Protein AF-A0A9D8WRU9-F1 (afdb_monomer)

Foldseek 3Di:
DDDDPLQLVVQVCVCVDPPNQFDHKDFLADDPNWTWIFTHHPDDPDDHDAGDQGFWTRPDPPDIGGDDQVVSVSCCVPSVRFAQWQKKKWKQFQDDWTKMWTAGQQQWIKIFIFDHDPDDPDPTDRPDRIHGQIGDNVLSVQLLVLLVVLVVVQVPQDQEAEDPVDPRQIWMWIDRRPRIHTYYCLQVDDDDLVVLVPDPDDPVVSSRVVNSVSVNVSVVSSVVSVCVVPPPSD

Solvent-accessible surface area (backbone atoms only — not comparable to full-atom values): 13268 Å² total; per-residue (Å²): 135,84,80,55,69,69,56,56,51,52,56,41,48,67,43,42,40,93,87,62,59,34,75,48,71,44,79,51,39,48,42,98,88,18,45,29,26,30,63,41,57,92,65,91,71,98,70,79,78,64,58,76,54,51,35,37,39,33,75,50,102,85,44,73,43,75,53,52,78,72,50,20,54,57,40,40,70,60,27,75,59,64,59,57,60,39,37,34,41,36,39,46,17,63,72,62,80,10,38,35,36,40,33,21,53,73,11,44,28,36,39,32,44,29,60,44,70,69,59,104,80,55,80,86,59,68,71,43,78,54,39,46,78,43,79,35,51,65,58,28,50,53,46,49,47,56,45,59,79,45,3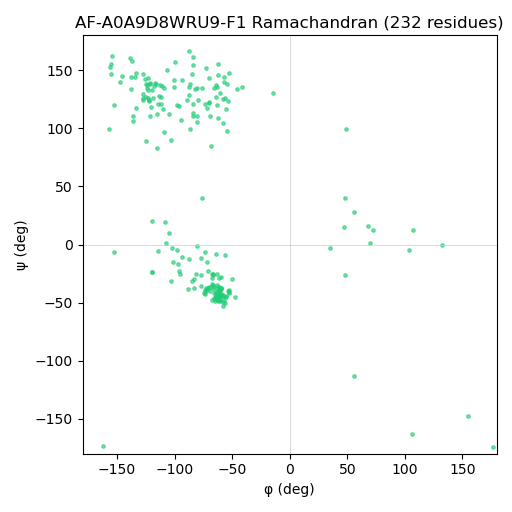6,85,76,55,69,82,52,67,47,69,48,58,39,90,90,59,86,71,64,26,38,33,37,43,29,56,50,90,49,57,36,39,35,32,37,56,80,72,65,88,78,51,73,69,55,58,71,72,43,91,61,55,69,74,53,43,54,49,51,54,47,40,46,54,53,42,53,54,48,49,56,46,50,50,56,52,40,74,78,38,88,79,78,123

Radius of gyration: 20.49 Å; Cα contacts (8 Å, |Δi|>4): 411; chains: 1; bounding box: 48×40×64 Å

Nearest PDB structures (foldseek):
  6e2q-assembly4_D  TM=2.269E-01  e=1.342E+00  Homo sapiens
  4agt-assembly1_B  TM=1.738E-01  e=7.408E+00  Aspergillus fumigatus

Secondary structure (DSSP, 8-state):
----HHHHHHHHHHHTSTTT---EEEEEEEETTEEEEEEE-SS--S-----SS--EEE-SSS-EEEPPHHHHHHHHHHTS-PPPEEEEEEEE-SSS-EEEEEEETTSEEEEEEE----TTTS---BSSPPEEEEE-HHHHHHHHHHHHHHHHHHSSS-SB---TT--S--EEEEEETTEEEEEESTTT----HHHHHHS---HHHHHHHHHHHHHHHHHHHHHHHHHHHSTT--

Sequence (234 aa):
MRIRYEFKKKVFAFANEEENGYDSIKCLGLYNKYEVYMPYCKWWKKNPPVIGLPQLILINEKETRWTNGTECFKVMDECKKIPTRIFEYRCAAFFGISFDVILFADGTLIKYDYGSAETRYVEKYVIEPAEILLCNKELSKKVNQIIKDNYSKIKDIPKSIYDPFILDGAEEKICFGKKTFLGWNILLGKYTKKQIENDEYCEAWRDLLNNLIVVQDVFKKVRQIINSYWKGCI

pLDDT: mean 72.17, std 16.86, range [33.69, 97.19]

Structure (mmCIF, N/CA/C/O backbone):
data_AF-A0A9D8WRU9-F1
#
_entry.id   AF-A0A9D8WRU9-F1
#
loop_
_atom_site.group_PDB
_atom_site.id
_atom_site.type_symbol
_atom_site.label_atom_id
_atom_site.label_alt_id
_atom_site.label_comp_id
_atom_site.label_asym_id
_atom_site.label_entity_id
_atom_site.label_seq_id
_atom_site.pdbx_PDB_ins_code
_atom_site.Cartn_x
_atom_site.Cartn_y
_atom_site.Cartn_z
_atom_site.occupancy
_atom_site.B_iso_or_equiv
_atom_site.auth_seq_id
_atom_site.auth_comp_id
_atom_site.auth_asym_id
_atom_site.auth_atom_id
_atom_site.pdbx_PDB_model_num
ATOM 1 N N . MET A 1 1 ? -0.138 -19.040 -27.019 1.00 39.88 1 MET A N 1
ATOM 2 C CA . MET A 1 1 ? 0.809 -18.200 -27.782 1.00 39.88 1 MET A CA 1
ATOM 3 C C . MET A 1 1 ? 2.220 -18.512 -27.292 1.00 39.88 1 MET A C 1
ATOM 5 O O . MET A 1 1 ? 2.465 -18.368 -26.100 1.00 39.88 1 MET A O 1
ATOM 9 N N . ARG A 1 2 ? 3.098 -19.066 -28.139 1.00 39.09 2 ARG A N 1
ATOM 10 C CA . ARG A 1 2 ? 4.482 -19.399 -27.753 1.00 39.09 2 ARG A CA 1
ATOM 11 C C . ARG A 1 2 ? 5.315 -18.117 -27.808 1.00 39.09 2 ARG A C 1
ATOM 13 O O . ARG A 1 2 ? 5.551 -17.617 -28.901 1.00 39.09 2 ARG A O 1
ATOM 20 N N . ILE A 1 3 ? 5.732 -17.608 -26.648 1.00 49.16 3 ILE A N 1
ATOM 21 C CA . ILE A 1 3 ? 6.732 -16.534 -26.549 1.00 49.16 3 ILE A CA 1
ATOM 22 C C . ILE A 1 3 ? 7.974 -17.024 -27.300 1.00 49.16 3 ILE A C 1
ATOM 24 O O . ILE A 1 3 ? 8.545 -18.056 -26.929 1.00 49.16 3 ILE A O 1
ATOM 28 N N . ARG A 1 4 ? 8.363 -16.347 -28.384 1.00 56.59 4 ARG A N 1
ATOM 29 C CA . ARG A 1 4 ? 9.553 -16.742 -29.146 1.00 56.59 4 ARG A CA 1
ATOM 30 C C . ARG A 1 4 ? 10.780 -16.389 -28.305 1.00 56.59 4 ARG A C 1
ATOM 32 O O . ARG A 1 4 ? 11.007 -15.228 -27.981 1.00 56.59 4 ARG A O 1
ATOM 39 N N . TYR A 1 5 ? 11.560 -17.400 -27.928 1.00 53.25 5 TYR A N 1
ATOM 40 C CA . TYR A 1 5 ? 12.756 -17.281 -27.080 1.00 53.25 5 TYR A CA 1
ATOM 41 C C . TYR A 1 5 ? 13.741 -16.192 -27.559 1.00 53.25 5 TYR A C 1
ATOM 43 O O . TYR A 1 5 ? 14.404 -15.542 -26.753 1.00 53.25 5 TYR A O 1
ATOM 51 N N . GLU A 1 6 ? 13.775 -15.943 -28.866 1.00 57.44 6 GLU A N 1
ATOM 52 C CA . GLU A 1 6 ? 14.593 -14.918 -29.519 1.00 57.44 6 GLU A CA 1
ATOM 53 C C . GLU A 1 6 ? 14.182 -13.479 -29.165 1.00 57.44 6 GLU A C 1
ATOM 55 O O . GLU A 1 6 ? 15.046 -12.621 -28.998 1.00 57.44 6 GLU A O 1
ATOM 60 N N . PHE A 1 7 ? 12.890 -13.206 -28.961 1.00 67.12 7 PHE A N 1
ATOM 61 C CA . PHE A 1 7 ? 12.410 -11.878 -28.556 1.00 67.12 7 PHE A CA 1
ATOM 62 C C . PHE A 1 7 ? 12.779 -11.561 -27.112 1.00 67.12 7 PHE A C 1
ATOM 64 O O . PHE A 1 7 ? 13.226 -10.458 -26.808 1.00 67.12 7 PHE A O 1
ATOM 71 N N . LYS A 1 8 ? 12.716 -12.569 -26.236 1.00 65.56 8 LYS A N 1
ATOM 72 C CA . LYS A 1 8 ? 13.164 -12.437 -24.848 1.00 65.56 8 LYS A CA 1
ATOM 73 C C . LYS A 1 8 ? 14.649 -12.059 -24.766 1.00 65.56 8 LYS A C 1
ATOM 75 O O . LYS A 1 8 ? 15.017 -11.258 -23.918 1.00 65.56 8 LYS A O 1
ATOM 80 N N . LYS A 1 9 ? 15.503 -12.588 -25.652 1.00 71.75 9 LYS A N 1
ATOM 81 C CA . LYS A 1 9 ? 16.924 -12.200 -25.708 1.00 71.75 9 LYS A CA 1
ATOM 82 C C . LYS A 1 9 ? 17.122 -10.741 -26.119 1.00 71.75 9 LYS A C 1
ATOM 84 O O . LYS A 1 9 ? 17.944 -10.073 -25.510 1.00 71.75 9 LYS A O 1
ATOM 89 N N . LYS A 1 10 ? 16.363 -10.243 -27.101 1.00 73.88 10 LYS A N 1
ATOM 90 C CA . LYS A 1 10 ? 16.439 -8.841 -27.552 1.00 73.88 10 LYS A CA 1
ATOM 91 C C . LYS A 1 10 ? 15.992 -7.861 -26.473 1.00 73.88 10 LYS A C 1
ATOM 93 O O . LYS A 1 10 ? 16.715 -6.925 -26.165 1.00 73.88 10 LYS A O 1
ATOM 98 N N . VAL A 1 11 ? 14.842 -8.125 -25.854 1.00 71.81 11 VAL A N 1
ATOM 99 C CA . VAL A 1 11 ? 14.330 -7.292 -24.756 1.00 71.81 11 VAL A CA 1
ATOM 100 C C . VAL A 1 11 ? 15.284 -7.323 -23.563 1.00 71.81 11 VAL A C 1
ATOM 102 O O . VAL A 1 11 ? 15.483 -6.308 -22.906 1.00 71.81 11 VAL A O 1
ATOM 105 N N . PHE A 1 12 ? 15.910 -8.474 -23.296 1.00 73.12 12 PHE A N 1
ATOM 106 C CA . PHE A 1 12 ? 16.911 -8.587 -22.241 1.00 73.12 12 PHE A CA 1
ATOM 107 C C . PHE A 1 12 ? 18.198 -7.831 -22.580 1.00 73.12 12 PHE A C 1
ATOM 109 O O . PHE A 1 12 ? 18.744 -7.185 -21.700 1.00 73.12 12 PHE A O 1
ATOM 116 N N . ALA A 1 13 ? 18.658 -7.876 -23.832 1.00 76.56 13 ALA A N 1
ATOM 117 C CA . ALA A 1 13 ? 19.817 -7.109 -24.279 1.00 76.56 13 ALA A CA 1
ATOM 118 C C . ALA A 1 13 ? 19.577 -5.603 -24.118 1.00 76.56 13 ALA A C 1
ATOM 120 O O . ALA A 1 13 ? 20.389 -4.955 -23.480 1.00 76.56 13 ALA A O 1
ATOM 121 N N . PHE A 1 14 ? 18.425 -5.094 -24.569 1.00 74.81 14 PHE A N 1
ATOM 122 C CA . PHE A 1 14 ? 18.016 -3.697 -24.379 1.00 74.81 14 PHE A CA 1
ATOM 123 C C . PHE A 1 14 ? 17.954 -3.303 -22.891 1.00 74.81 14 PHE A C 1
ATOM 125 O O . PHE A 1 14 ? 18.464 -2.264 -22.481 1.00 74.81 14 PHE A O 1
ATOM 132 N N . ALA A 1 15 ? 17.381 -4.169 -22.046 1.00 69.38 15 ALA A N 1
ATOM 133 C CA . ALA A 1 15 ? 17.352 -3.955 -20.598 1.00 69.38 15 ALA A CA 1
ATOM 134 C C . ALA A 1 15 ? 18.749 -4.018 -19.951 1.00 69.38 15 ALA A C 1
ATOM 136 O O . ALA A 1 15 ? 18.953 -3.439 -18.897 1.00 69.38 15 ALA A O 1
ATOM 137 N N . ASN A 1 16 ? 19.706 -4.726 -20.543 1.00 69.25 16 ASN A N 1
ATOM 138 C CA . ASN A 1 16 ? 21.040 -4.942 -19.980 1.00 69.25 16 ASN A CA 1
ATOM 139 C C . ASN A 1 16 ? 22.130 -4.098 -20.670 1.00 69.25 16 ASN A C 1
ATOM 141 O O . ASN A 1 16 ? 23.314 -4.331 -20.439 1.00 69.25 16 ASN A O 1
ATOM 145 N N . GLU A 1 17 ? 21.764 -3.137 -21.526 1.00 66.25 17 GLU A N 1
ATOM 146 C CA . GLU A 1 17 ? 22.711 -2.124 -22.008 1.00 66.25 17 GLU A CA 1
ATOM 147 C C . GLU A 1 17 ? 23.356 -1.434 -20.791 1.00 66.25 17 GLU A C 1
ATOM 149 O O . GLU A 1 17 ? 22.674 -1.207 -19.789 1.00 66.25 17 GLU A O 1
ATOM 154 N N . GLU A 1 18 ? 24.676 -1.189 -20.846 1.00 50.72 18 GLU A N 1
ATOM 155 C CA . GLU A 1 18 ? 25.589 -1.029 -19.688 1.00 50.72 18 GLU A CA 1
ATOM 156 C C . GLU A 1 18 ? 25.206 0.063 -18.660 1.00 50.72 18 GLU A C 1
ATOM 158 O O . GLU A 1 18 ? 25.765 0.106 -17.564 1.00 50.72 18 GLU A O 1
ATOM 163 N N . GLU A 1 19 ? 24.209 0.895 -18.958 1.00 52.00 19 GLU A N 1
ATOM 164 C CA . GLU A 1 19 ? 23.683 1.958 -18.094 1.00 52.00 19 GLU A CA 1
ATOM 165 C C . GLU A 1 19 ? 22.419 1.562 -17.299 1.00 52.00 19 GLU A C 1
ATOM 167 O O . GLU A 1 19 ? 22.093 2.205 -16.302 1.00 52.00 19 GLU A O 1
ATOM 172 N N . ASN A 1 20 ? 21.721 0.487 -17.685 1.00 54.41 20 ASN A N 1
ATOM 173 C CA . ASN A 1 20 ? 20.390 0.146 -17.161 1.00 54.41 20 ASN A CA 1
ATOM 174 C C . ASN A 1 20 ? 20.419 -0.860 -15.989 1.00 54.41 20 ASN A C 1
ATOM 176 O O . ASN A 1 20 ? 19.519 -0.877 -15.151 1.00 54.41 20 ASN A O 1
ATOM 180 N N . GLY A 1 21 ? 21.459 -1.699 -15.890 1.00 55.34 21 GLY A N 1
ATOM 181 C CA . GLY A 1 21 ? 21.745 -2.519 -14.702 1.00 55.34 21 GLY A CA 1
ATOM 182 C C . GLY A 1 21 ? 20.816 -3.714 -14.418 1.00 55.34 21 GLY A C 1
ATOM 183 O O . GLY A 1 21 ? 20.893 -4.270 -13.318 1.00 55.34 21 GLY A O 1
ATOM 184 N N . TYR A 1 22 ? 19.950 -4.123 -15.355 1.00 65.25 22 TYR A N 1
ATOM 185 C CA . TYR A 1 22 ? 19.001 -5.235 -15.176 1.00 65.25 22 TYR A CA 1
ATOM 186 C C . TYR A 1 22 ? 19.599 -6.601 -15.533 1.00 65.25 22 TYR A C 1
ATOM 188 O O . TYR A 1 22 ? 20.217 -6.783 -16.574 1.00 65.25 22 TYR A O 1
ATOM 196 N N . ASP A 1 23 ? 19.355 -7.609 -14.694 1.00 65.25 23 ASP A N 1
ATOM 197 C CA . ASP A 1 23 ? 19.953 -8.942 -14.813 1.00 65.25 23 ASP A CA 1
ATOM 198 C C . ASP A 1 23 ? 18.938 -10.056 -15.121 1.00 65.25 23 ASP A C 1
ATOM 200 O O . ASP A 1 23 ? 19.316 -11.201 -15.386 1.00 65.25 23 ASP A O 1
ATOM 204 N N . SER A 1 24 ? 17.640 -9.740 -15.131 1.00 67.81 24 SER A N 1
ATOM 205 C CA . SER A 1 24 ? 16.611 -10.630 -15.675 1.00 67.81 24 SER A CA 1
ATOM 206 C C . SER A 1 24 ? 15.356 -9.886 -16.145 1.00 67.81 24 SER A C 1
ATOM 208 O O . SER A 1 24 ? 15.112 -8.746 -15.772 1.00 67.81 24 SER A O 1
ATOM 210 N N . ILE A 1 25 ? 14.533 -10.542 -16.975 1.00 68.94 25 ILE A N 1
ATOM 211 C CA . ILE A 1 25 ? 13.225 -10.029 -17.424 1.00 68.94 25 ILE A CA 1
ATOM 212 C C . ILE A 1 25 ? 12.126 -11.101 -17.325 1.00 68.94 25 ILE A C 1
ATOM 214 O O . ILE A 1 25 ? 12.363 -12.297 -17.557 1.00 68.94 25 ILE A O 1
ATOM 218 N N . LYS A 1 26 ? 10.889 -10.675 -17.053 1.00 67.88 26 LYS A N 1
ATOM 219 C CA . LYS A 1 26 ? 9.679 -11.514 -17.020 1.00 67.88 26 LYS A CA 1
ATOM 220 C C . LYS A 1 26 ? 8.627 -10.978 -17.983 1.00 67.88 26 LYS A C 1
ATOM 222 O O . LYS A 1 26 ? 8.227 -9.827 -17.883 1.00 67.88 26 LYS A O 1
ATOM 227 N N . CYS A 1 27 ? 8.133 -11.833 -18.876 1.00 70.00 27 CYS A N 1
ATOM 228 C CA . CYS A 1 27 ? 6.997 -11.497 -19.733 1.00 70.00 27 CYS A CA 1
ATOM 229 C C . CYS A 1 27 ? 5.710 -11.429 -18.897 1.00 70.00 27 CYS A C 1
ATOM 231 O O . CYS A 1 27 ? 5.323 -12.408 -18.244 1.00 70.00 27 CYS A O 1
ATOM 233 N N . LEU A 1 28 ? 5.043 -10.280 -18.931 1.00 64.44 28 LEU A N 1
ATOM 234 C CA . LEU A 1 28 ? 3.788 -10.036 -18.231 1.00 64.44 28 LEU A CA 1
ATOM 235 C C . LEU A 1 28 ? 2.589 -10.435 -19.087 1.00 64.44 28 LEU A C 1
ATOM 237 O O . LEU A 1 28 ? 1.683 -11.096 -18.587 1.00 64.44 28 LEU A O 1
ATOM 241 N N . GLY A 1 29 ? 2.614 -10.192 -20.391 1.00 64.25 29 GLY A N 1
ATOM 242 C CA . GLY A 1 29 ? 1.499 -10.540 -21.263 1.00 64.25 29 GLY A CA 1
ATOM 243 C C . GLY A 1 29 ? 1.471 -9.675 -22.507 1.00 64.25 29 GLY A C 1
ATOM 244 O O . GLY A 1 29 ? 2.526 -9.289 -23.007 1.00 64.25 29 GLY A O 1
ATOM 245 N N . LEU A 1 30 ? 0.258 -9.408 -22.988 1.00 64.81 30 LEU A N 1
ATOM 246 C CA . LEU A 1 30 ? 0.016 -8.526 -24.118 1.00 64.81 30 LEU A CA 1
ATOM 247 C C . LEU A 1 30 ? -0.714 -7.260 -23.668 1.00 64.81 30 LEU A C 1
ATOM 249 O O . LEU A 1 30 ? -1.689 -7.360 -22.927 1.00 64.81 30 LEU A O 1
ATOM 253 N N . TYR A 1 31 ? -0.282 -6.115 -24.189 1.00 63.38 31 TYR A N 1
ATOM 254 C CA . TYR A 1 31 ? -0.977 -4.826 -24.135 1.00 63.38 31 TYR A CA 1
ATOM 255 C C . TYR A 1 31 ? -1.082 -4.293 -25.557 1.00 63.38 31 TYR A C 1
ATOM 257 O O . TYR A 1 31 ? -0.065 -4.205 -26.243 1.00 63.38 31 TYR A O 1
ATOM 265 N N . ASN A 1 32 ? -2.287 -3.989 -26.043 1.00 68.19 32 ASN A N 1
ATOM 266 C CA . ASN A 1 32 ? -2.491 -3.563 -27.438 1.00 68.19 32 ASN A CA 1
ATOM 267 C C . ASN A 1 32 ? -1.796 -4.456 -28.493 1.00 68.19 32 ASN A C 1
ATOM 269 O O . ASN A 1 32 ? -1.265 -3.963 -29.483 1.00 68.19 32 ASN A O 1
ATOM 273 N N . LYS A 1 33 ? -1.819 -5.785 -28.297 1.00 68.38 33 LYS A N 1
ATOM 274 C CA . LYS A 1 33 ? -1.135 -6.805 -29.133 1.00 68.38 33 LYS A CA 1
ATOM 275 C C . LYS A 1 33 ? 0.402 -6.810 -29.044 1.00 68.38 33 LYS A C 1
ATOM 277 O O . LYS A 1 33 ? 1.024 -7.657 -29.680 1.00 68.38 33 LYS A O 1
ATOM 282 N N . TYR A 1 34 ? 0.997 -5.948 -28.225 1.00 74.06 34 TYR A N 1
ATOM 283 C CA . TYR A 1 34 ? 2.436 -5.883 -27.980 1.00 74.06 34 TYR A CA 1
ATOM 284 C C . TYR A 1 34 ? 2.835 -6.710 -26.767 1.00 74.06 34 TYR A C 1
ATOM 286 O O . TYR A 1 34 ? 2.116 -6.730 -25.768 1.00 74.06 34 TYR A O 1
ATOM 294 N N . GLU A 1 35 ? 3.980 -7.388 -26.838 1.00 71.31 35 GLU A N 1
ATOM 295 C CA . GLU A 1 35 ? 4.501 -8.134 -25.695 1.00 71.31 35 GLU A CA 1
ATOM 296 C C . GLU A 1 35 ? 5.121 -7.187 -24.678 1.00 71.31 35 GLU A C 1
ATOM 298 O O . GLU A 1 35 ? 5.897 -6.292 -25.010 1.00 71.31 35 GLU A O 1
ATOM 303 N N . VAL A 1 36 ? 4.795 -7.426 -23.416 1.00 70.62 36 VAL A N 1
ATOM 304 C CA . VAL A 1 36 ? 5.206 -6.567 -22.316 1.00 70.62 36 VAL A CA 1
ATOM 305 C C . VAL A 1 36 ? 6.076 -7.335 -21.341 1.00 70.62 36 VAL A C 1
ATOM 307 O O . VAL A 1 36 ? 5.748 -8.457 -20.937 1.00 70.62 36 VAL A O 1
ATOM 310 N N . TYR A 1 37 ? 7.158 -6.698 -20.911 1.00 70.75 37 TYR A N 1
ATOM 311 C CA . TYR A 1 37 ? 8.151 -7.272 -20.023 1.00 70.75 37 TYR A CA 1
ATOM 312 C C . TYR A 1 37 ? 8.408 -6.383 -18.799 1.00 70.75 37 TYR A C 1
ATOM 314 O O . TYR A 1 37 ? 8.349 -5.154 -18.854 1.00 70.75 37 TYR A O 1
ATOM 322 N N . MET A 1 38 ? 8.696 -7.044 -17.681 1.00 69.19 38 MET A N 1
ATOM 323 C CA . MET A 1 38 ? 9.142 -6.449 -16.425 1.00 69.19 38 MET A CA 1
ATOM 324 C C . MET A 1 38 ? 10.610 -6.825 -16.209 1.00 69.19 38 MET A C 1
ATOM 326 O O . MET A 1 38 ? 10.898 -8.025 -16.098 1.00 69.19 38 MET A O 1
ATOM 330 N N . PRO A 1 39 ? 11.530 -5.854 -16.187 1.00 66.44 39 PRO A N 1
ATOM 331 C CA . PRO A 1 39 ? 12.929 -6.109 -15.886 1.00 66.44 39 PRO A CA 1
ATOM 332 C C . PRO A 1 39 ? 13.184 -6.146 -14.366 1.00 66.44 39 PRO A C 1
ATOM 334 O O . PRO A 1 39 ? 12.426 -5.583 -13.579 1.00 66.44 39 PRO A O 1
ATOM 337 N N . TYR A 1 40 ? 14.228 -6.860 -13.948 1.00 60.47 40 TYR A N 1
ATOM 338 C CA . TYR A 1 40 ? 14.672 -7.032 -12.559 1.00 60.47 40 TYR A CA 1
ATOM 339 C C . TYR A 1 40 ? 16.197 -6.849 -12.486 1.00 60.47 40 TYR A C 1
ATOM 341 O O . TYR A 1 40 ? 16.889 -7.291 -13.401 1.00 60.47 40 TYR A O 1
ATOM 349 N N . CYS A 1 41 ? 16.716 -6.260 -11.399 1.00 58.09 41 CYS A N 1
ATOM 350 C CA . CYS A 1 41 ? 18.158 -6.169 -11.108 1.00 58.09 41 CYS A CA 1
ATOM 351 C C . CYS A 1 41 ? 18.525 -6.913 -9.812 1.00 58.09 41 CYS A C 1
ATOM 353 O O . CYS A 1 41 ? 17.856 -6.735 -8.789 1.00 58.09 41 CYS A O 1
ATOM 355 N N . LYS A 1 42 ? 19.654 -7.637 -9.804 1.00 49.56 42 LYS A N 1
ATOM 356 C CA . LYS A 1 42 ? 20.277 -8.204 -8.586 1.00 49.56 42 LYS A CA 1
ATOM 357 C C . LYS A 1 42 ? 21.039 -7.190 -7.721 1.00 49.56 42 LYS A C 1
ATOM 359 O O . LYS A 1 42 ? 21.173 -7.439 -6.527 1.00 49.56 42 LYS A O 1
ATOM 364 N N . TRP A 1 43 ? 21.548 -6.087 -8.284 1.00 47.03 43 TRP A N 1
ATOM 365 C CA . TRP A 1 43 ? 22.446 -5.148 -7.585 1.00 47.03 43 TRP A CA 1
ATOM 366 C C . TRP A 1 43 ? 22.010 -3.700 -7.803 1.00 47.03 43 TRP A C 1
ATOM 368 O O . TRP A 1 43 ? 21.972 -3.222 -8.931 1.00 47.03 43 TRP A O 1
ATOM 378 N N . TRP A 1 44 ? 21.650 -3.001 -6.728 1.00 46.34 44 TRP A N 1
ATOM 379 C CA . TRP A 1 44 ? 21.056 -1.666 -6.809 1.00 46.34 44 TRP A CA 1
ATOM 380 C C . TRP A 1 44 ? 22.154 -0.614 -6.659 1.00 46.34 44 TRP A C 1
ATOM 382 O O . TRP A 1 44 ? 22.679 -0.419 -5.562 1.00 46.34 44 TRP A O 1
ATOM 392 N N . LYS A 1 45 ? 22.528 0.066 -7.747 1.00 36.44 45 LYS A N 1
ATOM 393 C CA . LYS A 1 45 ? 23.408 1.241 -7.683 1.00 36.44 45 LYS A CA 1
ATOM 394 C C . LYS A 1 45 ? 22.603 2.523 -7.883 1.00 36.44 45 LYS A C 1
ATOM 396 O O . LYS A 1 45 ? 22.122 2.800 -8.968 1.00 36.44 45 LYS A O 1
ATOM 401 N N . LYS A 1 46 ? 22.533 3.287 -6.791 1.00 33.69 46 LYS A N 1
ATOM 402 C CA . LYS A 1 46 ? 22.329 4.737 -6.610 1.00 33.69 46 LYS A CA 1
ATOM 403 C C . LYS A 1 46 ? 21.219 5.513 -7.335 1.00 33.69 46 LYS A C 1
ATOM 405 O O . LYS A 1 46 ? 20.834 6.503 -6.739 1.00 33.69 46 LYS A O 1
ATOM 410 N N . ASN A 1 47 ? 20.697 5.130 -8.497 1.00 39.56 47 ASN A N 1
ATOM 411 C CA . ASN A 1 47 ? 19.595 5.836 -9.172 1.00 39.56 47 ASN A CA 1
ATOM 412 C C . ASN A 1 47 ? 18.861 4.877 -10.127 1.00 39.56 47 ASN A C 1
ATOM 414 O O . ASN A 1 47 ? 19.368 4.626 -11.219 1.00 39.56 47 ASN A O 1
ATOM 418 N N . PRO A 1 48 ? 17.707 4.303 -9.749 1.00 40.88 48 PRO A N 1
ATOM 419 C CA . PRO A 1 48 ? 16.944 3.453 -10.654 1.00 40.88 48 PRO A CA 1
ATOM 420 C C . PRO A 1 48 ? 16.069 4.298 -11.603 1.00 40.88 48 PRO A C 1
ATOM 422 O O . PRO A 1 48 ? 15.335 5.163 -11.122 1.00 40.88 48 PRO A O 1
ATOM 425 N N . PRO A 1 49 ? 16.025 4.024 -12.923 1.00 36.16 49 PRO A N 1
ATOM 426 C CA . PRO A 1 49 ? 14.772 4.208 -13.645 1.00 36.16 49 PRO A CA 1
ATOM 427 C C . PRO A 1 49 ? 13.750 3.272 -12.983 1.00 36.16 49 PRO A C 1
ATOM 429 O O . PRO A 1 49 ? 14.095 2.126 -12.711 1.00 36.16 49 PRO A O 1
ATOM 432 N N . VAL A 1 50 ? 12.559 3.792 -12.637 1.00 41.88 50 VAL A N 1
ATOM 433 C CA . VAL A 1 50 ? 11.339 3.105 -12.125 1.00 41.88 50 VAL A CA 1
ATOM 434 C C . VAL A 1 50 ? 11.416 1.577 -12.335 1.00 41.88 50 VAL A C 1
ATOM 436 O O . VAL A 1 50 ? 11.721 1.209 -13.444 1.00 41.88 50 VAL A O 1
ATOM 439 N N . ILE A 1 51 ? 11.182 0.654 -11.383 1.00 42.16 51 ILE A N 1
ATOM 440 C CA . ILE A 1 51 ? 11.277 -0.823 -11.624 1.00 42.16 51 ILE A CA 1
ATOM 441 C C . ILE A 1 51 ? 10.128 -1.613 -11.000 1.00 42.16 51 ILE A C 1
ATOM 443 O O . ILE A 1 51 ? 10.154 -1.858 -9.812 1.00 42.16 51 ILE A O 1
ATOM 447 N N . GLY A 1 52 ? 9.156 -2.134 -11.749 1.00 41.22 52 GLY A N 1
ATOM 448 C CA . GLY A 1 52 ? 8.069 -2.964 -11.177 1.00 41.22 52 GLY A CA 1
ATOM 449 C C . GLY A 1 52 ? 6.668 -2.586 -11.634 1.00 41.22 52 GLY A C 1
ATOM 450 O O . GLY A 1 52 ? 5.688 -3.254 -11.311 1.00 41.22 52 GLY A O 1
ATOM 451 N N . LEU A 1 53 ? 6.604 -1.562 -12.469 1.00 50.75 53 LEU A N 1
ATOM 452 C CA . LEU A 1 53 ? 5.574 -1.433 -13.475 1.00 50.75 53 LEU A CA 1
ATOM 453 C C . LEU A 1 53 ? 5.995 -2.247 -14.716 1.00 50.75 53 LEU A C 1
ATOM 455 O O . LEU A 1 53 ? 7.157 -2.624 -14.841 1.00 50.75 53 LEU A O 1
ATOM 459 N N . PRO A 1 54 ? 5.086 -2.594 -15.628 1.00 52.69 54 PRO A N 1
ATOM 460 C CA . PRO A 1 54 ? 5.455 -3.106 -16.937 1.00 52.69 54 PRO A CA 1
ATOM 461 C C . PRO A 1 54 ? 6.224 -2.015 -17.671 1.00 52.69 54 PRO A C 1
ATOM 463 O O . PRO A 1 54 ? 5.687 -0.922 -17.840 1.00 52.69 54 PRO A O 1
ATOM 466 N N . GLN A 1 55 ? 7.471 -2.286 -18.058 1.00 66.19 55 GLN A N 1
ATOM 467 C CA . GLN A 1 55 ? 8.354 -1.214 -18.519 1.00 66.19 55 GLN A CA 1
ATOM 468 C C . GLN A 1 55 ? 8.848 -1.360 -19.926 1.00 66.19 55 GLN A C 1
ATOM 470 O O . GLN A 1 55 ? 9.204 -0.367 -20.526 1.00 66.19 55 GLN A O 1
ATOM 475 N N . LEU A 1 56 ? 8.873 -2.571 -20.458 1.00 65.06 56 LEU A N 1
ATOM 476 C CA . LEU A 1 56 ? 9.429 -2.818 -21.773 1.00 65.06 56 LEU A CA 1
ATOM 477 C C . LEU A 1 56 ? 8.306 -3.297 -22.673 1.00 65.06 56 LEU A C 1
ATOM 479 O O . LEU A 1 56 ? 7.765 -4.385 -22.460 1.00 65.06 56 LEU A O 1
ATOM 483 N N . ILE A 1 57 ? 7.946 -2.471 -23.652 1.00 59.69 57 ILE A N 1
ATOM 484 C CA . ILE A 1 57 ? 7.018 -2.845 -24.718 1.00 59.69 57 ILE A CA 1
ATOM 485 C C . ILE A 1 57 ? 7.850 -3.250 -25.926 1.00 59.69 57 ILE A C 1
ATOM 487 O O . ILE A 1 57 ? 8.607 -2.446 -26.471 1.00 59.69 57 ILE A O 1
ATOM 491 N N . LEU A 1 58 ? 7.668 -4.493 -26.358 1.00 68.00 58 LEU A N 1
ATOM 492 C CA . LEU A 1 58 ? 8.100 -4.955 -27.665 1.00 68.00 58 LEU A CA 1
ATOM 493 C C . LEU A 1 58 ? 6.985 -4.645 -28.667 1.00 68.00 58 LEU A C 1
ATOM 495 O O . LEU A 1 58 ? 5.991 -5.372 -28.747 1.00 68.00 58 LEU A O 1
ATOM 499 N N . ILE A 1 59 ? 7.141 -3.548 -29.406 1.00 63.00 59 ILE A N 1
ATOM 500 C CA . ILE A 1 59 ? 6.155 -3.095 -30.398 1.00 63.00 59 ILE A CA 1
ATOM 501 C C . ILE A 1 59 ? 6.160 -4.045 -31.606 1.00 63.00 59 ILE A C 1
ATOM 503 O O . ILE A 1 59 ? 5.121 -4.358 -32.183 1.00 63.00 59 ILE A O 1
ATOM 507 N N . ASN A 1 60 ? 7.335 -4.539 -31.991 1.00 65.69 60 ASN A N 1
ATOM 508 C CA . ASN A 1 60 ? 7.523 -5.486 -33.090 1.00 65.69 60 ASN A CA 1
ATOM 509 C C . ASN A 1 60 ? 8.899 -6.174 -32.970 1.00 65.69 60 ASN A C 1
ATOM 511 O O . ASN A 1 60 ? 9.622 -5.974 -32.002 1.00 65.69 60 ASN A O 1
ATOM 515 N N . GLU A 1 61 ? 9.301 -6.969 -33.966 1.00 63.25 61 GLU A N 1
ATOM 516 C CA . GLU A 1 61 ? 10.574 -7.714 -33.950 1.00 63.25 61 GLU A CA 1
ATOM 517 C C . GLU A 1 61 ? 11.847 -6.832 -33.941 1.00 63.25 61 GLU A C 1
ATOM 519 O O . GLU A 1 61 ? 12.959 -7.364 -33.800 1.00 63.25 61 GLU A O 1
ATOM 524 N N . LYS A 1 62 ? 11.703 -5.512 -34.122 1.00 64.81 62 LYS A N 1
ATOM 525 C CA . LYS A 1 62 ? 12.787 -4.528 -34.265 1.00 64.81 62 LYS A CA 1
ATOM 526 C C . LYS A 1 62 ? 12.784 -3.442 -33.187 1.00 64.81 62 LYS A C 1
ATOM 528 O O . LYS A 1 62 ? 13.836 -2.873 -32.932 1.00 64.81 62 LYS A O 1
ATOM 533 N N . GLU A 1 63 ? 11.644 -3.166 -32.561 1.00 76.19 63 GLU A N 1
ATOM 534 C CA . GLU A 1 63 ? 11.472 -2.006 -31.687 1.00 76.19 63 GLU A CA 1
ATOM 535 C C . GLU A 1 63 ? 11.084 -2.420 -30.265 1.00 76.19 63 GLU A C 1
ATOM 537 O O . GLU A 1 63 ? 10.034 -3.027 -30.030 1.00 76.19 63 GLU A O 1
ATOM 542 N N . THR A 1 64 ? 11.952 -2.068 -29.315 1.00 76.06 64 THR A N 1
ATOM 543 C CA . THR A 1 64 ? 11.714 -2.171 -27.872 1.00 76.06 64 THR A CA 1
ATOM 544 C C . THR A 1 64 ? 11.807 -0.772 -27.284 1.00 76.06 64 THR A C 1
ATOM 546 O O . THR A 1 64 ? 12.745 -0.044 -27.598 1.00 76.06 64 THR A O 1
ATOM 549 N N . ARG A 1 65 ? 10.845 -0.385 -26.445 1.00 80.31 65 ARG A N 1
ATOM 550 C CA . ARG A 1 65 ? 10.880 0.908 -25.754 1.00 80.31 65 ARG A CA 1
ATOM 551 C C . ARG A 1 65 ? 10.440 0.802 -24.306 1.00 80.31 65 ARG A C 1
ATOM 553 O O . ARG A 1 65 ? 9.702 -0.118 -23.938 1.00 80.31 65 ARG A O 1
ATOM 560 N N . TRP A 1 66 ? 10.831 1.807 -23.532 1.00 69.88 66 TRP A N 1
ATOM 561 C CA . TRP A 1 66 ? 10.314 2.021 -22.191 1.00 69.88 66 TRP A CA 1
ATOM 562 C C . TRP A 1 66 ? 8.839 2.483 -22.228 1.00 69.88 66 TRP A C 1
ATOM 564 O O . TRP A 1 66 ? 8.427 3.214 -23.137 1.00 69.88 66 TRP A O 1
ATOM 574 N N . THR A 1 67 ? 8.018 2.040 -21.275 1.00 64.56 67 THR A N 1
ATOM 575 C CA . THR A 1 67 ? 6.678 2.599 -21.029 1.00 64.56 67 THR A CA 1
ATOM 576 C C . THR A 1 67 ? 6.795 3.966 -20.370 1.00 64.56 67 THR A C 1
ATOM 578 O O . THR A 1 67 ? 7.745 4.243 -19.638 1.00 64.56 67 THR A O 1
ATOM 581 N N . ASN A 1 68 ? 5.807 4.829 -20.603 1.00 61.19 68 ASN A N 1
ATOM 582 C CA . ASN A 1 68 ? 5.644 6.035 -19.791 1.00 61.19 68 ASN A CA 1
ATOM 583 C C . ASN A 1 68 ? 4.778 5.752 -18.547 1.00 61.19 68 ASN A C 1
ATOM 585 O O . ASN A 1 68 ? 4.099 4.725 -18.467 1.00 61.19 68 ASN A O 1
ATOM 589 N N . GLY A 1 69 ? 4.778 6.679 -17.580 1.00 55.56 69 GLY A N 1
ATOM 590 C CA . GLY A 1 69 ? 4.068 6.517 -16.305 1.00 55.56 69 GLY A CA 1
ATOM 591 C C . GLY A 1 69 ? 2.579 6.179 -16.453 1.00 55.56 69 GLY A C 1
ATOM 592 O O . GLY A 1 69 ? 2.083 5.306 -15.750 1.00 55.56 69 GLY A O 1
ATOM 593 N N . THR A 1 70 ? 1.873 6.793 -17.406 1.00 58.22 70 THR A N 1
ATOM 594 C CA . THR A 1 70 ? 0.442 6.542 -17.658 1.00 58.22 70 THR A CA 1
ATOM 595 C C . THR A 1 70 ? 0.198 5.191 -18.340 1.00 58.22 70 THR A C 1
ATOM 597 O O . THR A 1 70 ? -0.754 4.481 -18.008 1.00 58.22 70 THR A O 1
ATOM 600 N N . GLU A 1 71 ? 1.058 4.802 -19.284 1.00 58.62 71 GLU A N 1
ATOM 601 C CA . GLU A 1 71 ? 0.991 3.513 -19.979 1.00 58.62 71 GLU A CA 1
ATOM 602 C C . GLU A 1 71 ? 1.242 2.341 -19.040 1.00 58.62 71 GLU A C 1
ATOM 604 O O . GLU A 1 71 ? 0.561 1.327 -19.166 1.00 58.62 71 GLU A O 1
ATOM 609 N N . CYS A 1 72 ? 2.145 2.482 -18.068 1.00 60.53 72 CYS A N 1
ATOM 610 C CA . CYS A 1 72 ? 2.395 1.468 -17.047 1.00 60.53 72 CYS A CA 1
ATOM 611 C C . 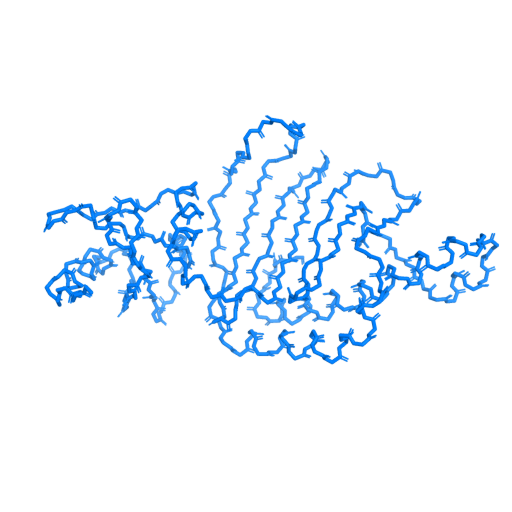CYS A 1 72 ? 1.100 0.931 -16.421 1.00 60.53 72 CYS A C 1
ATOM 613 O O . CYS A 1 72 ? 0.940 -0.280 -16.289 1.00 60.53 72 CYS A O 1
ATOM 615 N N . PHE A 1 73 ? 0.160 1.811 -16.068 1.00 57.41 73 PHE A N 1
ATOM 616 C CA . PHE A 1 73 ? -1.101 1.422 -15.429 1.00 57.41 73 PHE A CA 1
ATOM 617 C C . PHE A 1 73 ? -2.073 0.747 -16.395 1.00 57.41 73 PHE A C 1
ATOM 619 O O . PHE A 1 73 ? -2.631 -0.295 -16.060 1.00 57.41 73 PHE A O 1
ATOM 626 N N . LYS A 1 74 ? -2.213 1.270 -17.618 1.00 62.47 74 LYS A N 1
ATOM 627 C CA . LYS A 1 74 ? -3.046 0.637 -18.657 1.00 62.47 74 LYS A CA 1
ATOM 628 C C . LYS A 1 74 ? -2.539 -0.766 -18.988 1.00 62.47 74 LYS A C 1
ATOM 630 O O . LYS A 1 74 ? -3.307 -1.720 -19.070 1.00 62.47 74 LYS A O 1
ATOM 635 N N . VAL A 1 75 ? -1.220 -0.900 -19.096 1.00 62.41 75 VAL A N 1
ATOM 636 C CA . VAL A 1 75 ? -0.549 -2.175 -19.327 1.00 62.41 75 VAL A CA 1
ATOM 637 C C . VAL A 1 75 ? -0.767 -3.132 -18.156 1.00 62.41 75 VAL A C 1
ATOM 639 O O . VAL A 1 75 ? -1.021 -4.317 -18.379 1.00 62.41 75 VAL A O 1
ATOM 642 N N . MET A 1 76 ? -0.690 -2.643 -16.915 1.00 59.31 76 MET A N 1
ATOM 643 C CA . MET A 1 76 ? -1.005 -3.443 -15.732 1.00 59.31 76 MET A CA 1
ATOM 644 C C . MET A 1 76 ? -2.435 -3.984 -15.798 1.00 59.31 76 MET A C 1
ATOM 646 O O . MET A 1 76 ? -2.615 -5.201 -15.698 1.00 59.31 76 MET A O 1
ATOM 650 N N . ASP A 1 77 ? -3.425 -3.118 -16.007 1.00 58.66 77 ASP A N 1
ATOM 651 C CA . ASP A 1 77 ? -4.842 -3.496 -16.020 1.00 58.66 77 ASP A CA 1
ATOM 652 C C . ASP A 1 77 ? -5.166 -4.502 -17.141 1.00 58.66 77 ASP A C 1
ATOM 654 O O . ASP A 1 77 ? -5.883 -5.483 -16.915 1.00 58.66 77 ASP A O 1
ATOM 658 N N . GLU A 1 78 ? -4.581 -4.332 -18.330 1.00 62.06 78 GLU A N 1
ATOM 659 C CA . GLU A 1 78 ? -4.818 -5.215 -19.481 1.00 62.06 78 GLU A CA 1
ATOM 660 C C . GLU A 1 78 ? -4.078 -6.558 -19.400 1.00 62.06 78 GLU A C 1
ATOM 662 O O . GLU A 1 78 ? -4.620 -7.591 -19.806 1.00 62.06 78 GLU A O 1
ATOM 667 N N . CYS A 1 79 ? -2.860 -6.600 -18.846 1.00 56.78 79 CYS A N 1
ATOM 668 C CA . CYS A 1 79 ? -2.033 -7.811 -18.884 1.00 56.78 79 CYS A CA 1
ATOM 669 C C . CYS A 1 79 ? -2.515 -8.931 -17.942 1.00 56.78 79 CYS A C 1
ATOM 671 O O . CYS A 1 79 ? -1.943 -10.023 -17.985 1.00 56.78 79 CYS A O 1
ATOM 673 N N . LYS A 1 80 ? -3.527 -8.701 -17.085 1.00 51.97 80 LYS A N 1
ATOM 674 C CA . LYS A 1 80 ? -4.145 -9.674 -16.142 1.00 51.97 80 LYS A CA 1
ATOM 675 C C . LYS A 1 80 ? -3.166 -10.511 -15.289 1.00 51.97 80 LYS A C 1
ATOM 677 O O . LYS A 1 80 ? -3.563 -11.506 -14.686 1.00 51.97 80 LYS A O 1
ATOM 682 N N . LYS A 1 81 ? -1.893 -10.115 -15.207 1.00 54.72 81 LYS A N 1
ATOM 683 C CA . LYS A 1 81 ? -0.839 -10.751 -14.398 1.00 54.72 81 LYS A CA 1
ATOM 684 C C . LYS A 1 81 ? -0.253 -9.805 -13.353 1.00 54.72 81 LYS A C 1
ATOM 686 O O . LYS A 1 81 ? 0.850 -10.063 -12.868 1.00 54.72 81 LYS A O 1
ATOM 691 N N . ILE A 1 82 ? -0.973 -8.731 -13.004 1.00 55.69 82 ILE A N 1
ATOM 692 C CA . ILE A 1 82 ? -0.603 -7.899 -11.857 1.00 55.69 82 ILE A CA 1
ATOM 693 C C . ILE A 1 82 ? -0.575 -8.822 -10.636 1.00 55.69 82 ILE A C 1
ATOM 695 O O . ILE A 1 82 ? -1.563 -9.526 -10.383 1.00 55.69 82 ILE A O 1
ATOM 699 N N . PRO A 1 83 ? 0.535 -8.872 -9.889 1.00 66.19 83 PRO A N 1
ATOM 700 C CA . PRO A 1 83 ? 0.546 -9.598 -8.638 1.00 66.19 83 PRO A CA 1
ATOM 701 C C . PRO A 1 83 ? -0.549 -9.036 -7.725 1.00 66.19 83 PRO A C 1
ATOM 703 O O . PRO A 1 83 ? -0.842 -7.844 -7.734 1.00 66.19 83 PRO A O 1
ATOM 706 N N . THR A 1 84 ? -1.195 -9.892 -6.940 1.00 80.19 84 THR A N 1
ATOM 707 C CA . THR A 1 84 ? -2.297 -9.462 -6.074 1.00 80.19 84 THR A CA 1
ATOM 708 C C . THR A 1 84 ? -1.839 -8.341 -5.142 1.00 80.19 84 THR A C 1
ATOM 710 O O . THR A 1 84 ? -0.871 -8.510 -4.404 1.00 80.19 84 THR A O 1
ATOM 713 N N . ARG A 1 85 ? -2.542 -7.207 -5.137 1.00 84.25 85 ARG A N 1
ATOM 714 C CA . ARG A 1 85 ? -2.294 -6.127 -4.177 1.00 84.25 85 ARG A CA 1
ATOM 715 C C . ARG A 1 85 ? -2.595 -6.614 -2.761 1.00 84.25 85 ARG A C 1
ATOM 717 O O . ARG A 1 85 ? -3.690 -7.115 -2.505 1.00 84.25 85 ARG A O 1
ATOM 724 N N . ILE A 1 86 ? -1.637 -6.463 -1.852 1.00 92.06 86 ILE A N 1
ATOM 725 C CA . ILE A 1 86 ? -1.806 -6.850 -0.444 1.00 92.06 86 ILE A CA 1
ATOM 726 C C . ILE A 1 86 ? -2.044 -5.647 0.456 1.00 92.06 86 ILE A C 1
ATOM 728 O O . ILE A 1 86 ? -2.792 -5.758 1.422 1.00 92.06 86 ILE A O 1
ATOM 732 N N . PHE A 1 87 ? -1.470 -4.497 0.116 1.00 93.06 87 PHE A N 1
ATOM 733 C CA . PHE A 1 87 ? -1.678 -3.255 0.838 1.00 93.06 87 PHE A CA 1
ATOM 734 C C . PHE A 1 87 ? -1.661 -2.079 -0.132 1.00 93.06 87 PHE A C 1
ATOM 736 O O . PHE A 1 87 ? -0.938 -2.095 -1.129 1.00 93.06 87 PHE A O 1
ATOM 743 N N . GLU A 1 88 ? -2.477 -1.075 0.152 1.00 91.12 88 GLU A N 1
ATOM 744 C CA . GLU A 1 88 ? -2.385 0.223 -0.502 1.00 91.12 88 GLU A CA 1
ATOM 745 C C . GLU A 1 88 ? -2.795 1.318 0.465 1.00 91.12 88 GLU A C 1
ATOM 747 O O . GLU A 1 88 ? -3.764 1.169 1.207 1.00 91.12 88 GLU A O 1
ATOM 752 N N . TYR A 1 89 ? -2.069 2.418 0.412 1.00 90.25 89 TYR A N 1
ATOM 753 C CA . TYR A 1 89 ? -2.434 3.671 1.032 1.00 90.25 89 TYR A CA 1
ATOM 754 C C . TYR A 1 89 ? -2.434 4.747 -0.040 1.00 90.25 89 TYR A C 1
ATOM 756 O O . TYR A 1 89 ? -1.517 4.787 -0.852 1.00 90.25 89 TYR A O 1
ATOM 764 N N . ARG A 1 90 ? -3.464 5.582 -0.064 1.00 86.19 90 ARG A N 1
ATOM 765 C CA . ARG A 1 90 ? -3.538 6.773 -0.903 1.00 86.19 90 ARG A CA 1
ATOM 766 C C . ARG A 1 90 ? -3.876 7.947 -0.017 1.00 86.19 90 ARG A C 1
ATOM 768 O O . ARG A 1 90 ? -4.849 7.852 0.730 1.00 86.19 90 ARG A O 1
ATOM 775 N N . CYS A 1 91 ? -3.102 9.010 -0.139 1.00 83.94 91 CYS A N 1
ATOM 776 C CA . CYS A 1 91 ? -3.342 10.288 0.501 1.00 83.94 91 CYS A CA 1
ATOM 777 C C . CYS A 1 91 ? -3.455 11.345 -0.592 1.00 83.94 91 CYS A C 1
ATOM 779 O O . CYS A 1 91 ? -2.464 11.658 -1.251 1.00 83.94 91 CYS A O 1
ATOM 781 N N . ALA A 1 92 ? -4.656 11.873 -0.789 1.00 76.50 92 ALA A N 1
ATOM 782 C CA . ALA A 1 92 ? -4.902 13.038 -1.620 1.00 76.50 92 ALA A CA 1
ATOM 783 C C . ALA A 1 92 ? -5.123 14.233 -0.691 1.00 76.50 92 ALA A C 1
ATOM 785 O O . ALA A 1 92 ? -6.238 14.503 -0.239 1.00 76.50 92 ALA A O 1
ATOM 786 N N . ALA A 1 93 ? -4.029 14.911 -0.361 1.00 67.88 93 ALA A N 1
ATOM 787 C CA . ALA A 1 93 ? -4.062 16.069 0.513 1.00 67.88 93 ALA A CA 1
ATOM 788 C C . ALA A 1 93 ? -4.485 17.312 -0.281 1.00 67.88 93 ALA A C 1
ATOM 790 O O . ALA A 1 93 ? -3.983 17.564 -1.381 1.00 67.88 93 ALA A O 1
ATOM 791 N N . PHE A 1 94 ? -5.401 18.099 0.289 1.00 56.66 94 PHE A N 1
ATOM 792 C CA . PHE A 1 94 ? -5.761 19.402 -0.271 1.00 56.66 94 PHE A CA 1
ATOM 793 C C . PHE A 1 94 ? -4.592 20.392 -0.137 1.00 56.66 94 PHE A C 1
ATOM 795 O O . PHE A 1 94 ? -4.315 21.161 -1.055 1.00 56.66 94 PHE A O 1
ATOM 802 N N . PHE A 1 95 ? -3.849 20.299 0.971 1.00 55.31 95 PHE A N 1
ATOM 803 C CA . PHE A 1 95 ? -2.601 21.015 1.212 1.00 55.31 95 PHE A CA 1
ATOM 804 C C . PHE A 1 95 ? -1.447 20.020 1.419 1.00 55.31 95 PHE A C 1
ATOM 806 O O . PHE A 1 95 ? -1.524 19.150 2.281 1.00 55.31 95 PHE A O 1
ATOM 813 N N . GLY A 1 96 ? -0.358 20.154 0.655 1.00 58.91 96 GLY A N 1
ATOM 814 C CA . GLY A 1 96 ? 0.843 19.315 0.786 1.00 58.91 96 GLY A CA 1
ATOM 815 C C . GLY A 1 96 ? 1.023 18.279 -0.330 1.00 58.91 96 GLY A C 1
ATOM 816 O O . GLY A 1 96 ? 0.455 18.402 -1.413 1.00 58.91 96 GLY A O 1
ATOM 817 N N . ILE A 1 97 ? 1.874 17.280 -0.076 1.00 62.62 97 ILE A N 1
ATOM 818 C CA . ILE A 1 97 ? 2.223 16.238 -1.052 1.00 62.62 97 ILE A CA 1
ATOM 819 C C . ILE A 1 97 ? 1.155 15.149 -1.013 1.00 62.62 97 ILE A C 1
ATOM 821 O O . ILE A 1 97 ? 0.938 14.522 0.026 1.00 62.62 97 ILE A O 1
ATOM 825 N N . SER A 1 98 ? 0.516 14.909 -2.156 1.00 73.56 98 SER A N 1
ATOM 826 C CA . SER A 1 98 ? -0.331 13.737 -2.333 1.00 73.56 98 SER A CA 1
ATOM 827 C C . SER A 1 98 ? 0.526 12.567 -2.786 1.00 73.56 98 SER A C 1
ATOM 829 O O . SER A 1 98 ? 1.430 12.731 -3.604 1.00 73.56 98 SER A O 1
ATOM 831 N N . PHE A 1 99 ? 0.274 11.386 -2.242 1.00 73.50 99 PHE A N 1
ATOM 832 C CA . PHE A 1 99 ? 1.058 10.213 -2.588 1.00 73.50 99 PHE A CA 1
ATOM 833 C C . PHE A 1 99 ? 0.288 8.927 -2.361 1.00 73.50 99 PHE A C 1
ATOM 835 O O . PHE A 1 99 ? -0.598 8.840 -1.507 1.00 73.50 99 PHE A O 1
ATOM 842 N N . ASP A 1 100 ? 0.686 7.900 -3.097 1.00 80.25 100 ASP A N 1
ATOM 843 C CA . ASP A 1 100 ? 0.175 6.555 -2.920 1.00 80.25 100 ASP A CA 1
ATOM 844 C C . ASP A 1 100 ? 1.335 5.595 -2.657 1.00 80.25 100 ASP A C 1
ATOM 846 O O . ASP A 1 100 ? 2.403 5.699 -3.256 1.00 80.25 100 ASP A O 1
ATOM 850 N N . VAL A 1 101 ? 1.101 4.619 -1.783 1.00 84.94 101 VAL A N 1
ATOM 851 C CA . VAL A 1 101 ? 2.013 3.514 -1.487 1.00 84.94 101 VAL A CA 1
ATOM 852 C C . VAL A 1 101 ? 1.291 2.212 -1.756 1.00 84.94 101 VAL A C 1
ATOM 854 O O . VAL A 1 101 ? 0.238 1.956 -1.175 1.00 84.94 101 VAL A O 1
ATOM 857 N N . ILE A 1 102 ? 1.850 1.359 -2.607 1.00 85.75 102 ILE A N 1
ATOM 858 C CA . ILE A 1 102 ? 1.232 0.096 -3.013 1.00 85.75 102 ILE A CA 1
ATOM 859 C C . ILE A 1 102 ? 2.220 -1.039 -2.799 1.00 85.75 102 ILE A C 1
ATOM 861 O O . ILE A 1 102 ? 3.324 -1.015 -3.333 1.00 85.75 102 ILE A O 1
ATOM 865 N N . LEU A 1 103 ? 1.803 -2.064 -2.057 1.00 88.19 103 LEU A N 1
ATOM 866 C CA . LEU A 1 103 ? 2.562 -3.296 -1.884 1.00 88.19 103 LEU A CA 1
ATOM 867 C C . LEU A 1 103 ? 1.826 -4.467 -2.538 1.00 88.19 103 LEU A C 1
ATOM 869 O O . LEU A 1 103 ? 0.656 -4.752 -2.247 1.00 88.19 103 LEU A O 1
ATOM 873 N N . PHE A 1 104 ? 2.549 -5.186 -3.384 1.00 85.75 104 PHE A N 1
ATOM 874 C CA . PHE A 1 104 ? 2.086 -6.360 -4.104 1.00 85.75 104 PHE A CA 1
ATOM 875 C C . PHE A 1 104 ? 2.539 -7.669 -3.441 1.00 85.75 104 PHE A C 1
ATOM 877 O O . PHE A 1 104 ? 3.519 -7.728 -2.696 1.00 85.75 104 PHE A O 1
ATOM 884 N N . ALA A 1 105 ? 1.809 -8.755 -3.706 1.00 83.50 105 ALA A N 1
ATOM 885 C CA . ALA A 1 105 ? 2.048 -10.069 -3.107 1.00 83.50 105 ALA A CA 1
ATOM 886 C C . ALA A 1 105 ? 3.430 -10.649 -3.443 1.00 83.50 105 ALA A C 1
ATOM 888 O O . ALA A 1 105 ? 3.990 -11.411 -2.652 1.00 83.50 105 ALA A O 1
ATOM 889 N N . ASP A 1 106 ? 3.996 -10.293 -4.593 1.00 74.50 106 ASP A N 1
ATOM 890 C CA . ASP A 1 106 ? 5.331 -10.723 -5.007 1.00 74.50 106 ASP A CA 1
ATOM 891 C C . ASP A 1 106 ? 6.472 -9.917 -4.369 1.00 74.50 106 ASP A C 1
ATOM 893 O O . ASP A 1 106 ? 7.633 -10.278 -4.565 1.00 74.50 106 ASP A O 1
ATOM 897 N N . GLY A 1 107 ? 6.156 -8.911 -3.548 1.00 75.25 107 GLY A N 1
ATOM 898 C CA . GLY A 1 107 ? 7.132 -8.123 -2.800 1.00 75.25 107 GLY A CA 1
ATOM 899 C C . GLY A 1 107 ? 7.409 -6.742 -3.373 1.00 75.25 107 GLY A C 1
ATOM 900 O O . GLY A 1 107 ? 8.152 -5.997 -2.737 1.00 75.25 107 GLY A O 1
ATOM 901 N N . THR A 1 108 ? 6.841 -6.398 -4.529 1.00 75.06 108 THR A N 1
ATOM 902 C CA . THR A 1 108 ? 7.018 -5.077 -5.138 1.00 75.06 108 THR A CA 1
ATOM 903 C C . THR A 1 108 ? 6.285 -4.009 -4.329 1.00 75.06 108 THR A C 1
ATOM 905 O O . THR A 1 108 ? 5.073 -4.098 -4.128 1.00 75.06 108 THR A O 1
ATOM 908 N N . LEU A 1 109 ? 7.028 -3.007 -3.867 1.00 77.75 109 LEU A N 1
ATOM 909 C CA . LEU A 1 109 ? 6.565 -1.836 -3.134 1.00 77.75 109 LEU A CA 1
ATOM 910 C C . LEU A 1 109 ? 6.797 -0.590 -3.985 1.00 77.75 109 LEU A C 1
ATOM 912 O O . LEU A 1 109 ? 7.935 -0.281 -4.330 1.00 77.75 109 LEU A O 1
ATOM 916 N N . ILE A 1 110 ? 5.725 0.128 -4.282 1.00 75.19 110 ILE A N 1
ATOM 917 C CA . ILE A 1 110 ? 5.731 1.336 -5.106 1.00 75.19 110 ILE A CA 1
ATOM 918 C C . ILE A 1 110 ? 5.301 2.515 -4.238 1.00 75.19 110 ILE A C 1
ATOM 920 O O . ILE A 1 110 ? 4.345 2.369 -3.476 1.00 75.19 110 ILE A O 1
ATOM 924 N N . LYS A 1 111 ? 5.964 3.662 -4.373 1.00 75.56 111 LYS A N 1
ATOM 925 C CA . LYS A 1 111 ? 5.481 4.968 -3.911 1.00 75.56 111 LYS A CA 1
ATOM 926 C C . LYS A 1 111 ? 5.406 5.901 -5.106 1.00 75.56 111 LYS A C 1
ATOM 928 O O . LYS A 1 111 ? 6.296 5.881 -5.948 1.00 75.56 111 LYS A O 1
ATOM 933 N N . TYR A 1 112 ? 4.356 6.694 -5.211 1.00 73.19 112 TYR A N 1
ATOM 934 C CA . TYR A 1 112 ? 4.321 7.762 -6.199 1.00 73.19 112 TYR A CA 1
ATOM 935 C C . TYR A 1 112 ? 3.731 9.015 -5.603 1.00 73.19 112 TYR A C 1
ATOM 937 O O . TYR A 1 112 ? 2.682 8.960 -4.961 1.00 73.19 112 TYR A O 1
ATOM 945 N N . ASP A 1 113 ? 4.406 10.121 -5.874 1.00 66.94 113 ASP A N 1
ATOM 946 C CA . ASP A 1 113 ? 4.016 11.442 -5.426 1.00 66.94 113 ASP A CA 1
ATOM 947 C C . ASP A 1 113 ? 3.330 12.155 -6.598 1.00 66.94 113 ASP A C 1
ATOM 949 O O . ASP A 1 113 ? 3.738 12.066 -7.762 1.00 66.94 113 ASP A O 1
ATOM 953 N N . TYR A 1 114 ? 2.220 12.819 -6.312 1.00 64.31 114 TYR A N 1
ATOM 954 C CA . TYR A 1 114 ? 1.450 13.571 -7.291 1.00 64.31 114 TYR A CA 1
ATOM 955 C C . TYR A 1 114 ? 1.010 14.908 -6.716 1.00 64.31 114 TYR A C 1
ATOM 957 O O . TYR A 1 114 ? 0.960 15.127 -5.504 1.00 64.31 114 TYR A O 1
ATOM 965 N N . GLY A 1 115 ? 0.722 15.826 -7.632 1.00 52.53 115 GLY A N 1
ATOM 966 C CA . GLY A 1 115 ? 0.319 17.180 -7.298 1.00 52.53 115 GLY A CA 1
ATOM 967 C C . GLY A 1 115 ? -0.968 17.214 -6.523 1.00 52.53 115 GLY A C 1
ATOM 968 O O . GLY A 1 115 ? -1.856 16.393 -6.762 1.00 52.53 115 GLY A O 1
ATOM 969 N N . SER A 1 116 ? -1.043 18.187 -5.612 1.00 50.81 116 SER A N 1
ATOM 970 C CA . SER A 1 116 ? -2.266 18.559 -4.913 1.00 50.81 116 SER A CA 1
ATOM 971 C C . SER A 1 116 ? -3.438 18.555 -5.880 1.00 50.81 116 SER A C 1
ATOM 973 O O . SER A 1 116 ? -3.332 19.056 -7.002 1.00 50.81 116 SER A O 1
ATOM 975 N N . ALA A 1 117 ? -4.542 17.979 -5.424 1.00 44.88 117 ALA A N 1
ATOM 976 C CA . ALA A 1 117 ? -5.776 17.889 -6.168 1.00 44.88 117 ALA A CA 1
ATOM 977 C C . ALA A 1 117 ? -6.238 19.277 -6.644 1.00 44.88 117 ALA A C 1
ATOM 979 O O . ALA A 1 117 ? -6.967 19.972 -5.937 1.00 44.88 117 ALA A O 1
ATOM 980 N N . GLU A 1 118 ? -5.939 19.635 -7.893 1.00 39.34 118 GLU A N 1
ATOM 981 C CA . GLU A 1 118 ? -6.894 20.413 -8.670 1.00 39.34 118 GLU A CA 1
ATOM 982 C C . GLU A 1 118 ? -8.081 19.486 -8.940 1.00 39.34 118 GLU A C 1
ATOM 984 O O . GLU A 1 118 ? -8.169 18.768 -9.931 1.00 39.34 118 GLU A O 1
ATOM 989 N N . THR A 1 119 ? -8.972 19.457 -7.946 1.00 38.94 119 THR A N 1
ATOM 990 C CA . THR A 1 119 ? -10.416 19.288 -8.099 1.00 38.94 119 THR A CA 1
ATOM 991 C C . THR A 1 119 ? -10.859 18.128 -8.987 1.00 38.94 119 THR A C 1
ATOM 993 O O . THR A 1 119 ? -10.932 18.310 -10.189 1.00 38.94 119 THR A O 1
ATOM 996 N N . ARG A 1 120 ? -11.248 16.992 -8.378 1.00 37.94 120 ARG A N 1
ATOM 997 C CA . ARG A 1 120 ? -12.270 15.968 -8.760 1.00 37.94 120 ARG A CA 1
ATOM 998 C C . ARG A 1 120 ? -12.551 15.580 -10.241 1.00 37.94 120 ARG A C 1
ATOM 1000 O O . ARG A 1 120 ? -13.339 14.664 -10.449 1.00 37.94 120 ARG A O 1
ATOM 1007 N N . TYR A 1 121 ? -11.935 16.185 -11.248 1.00 38.31 121 TYR A N 1
ATOM 1008 C CA . TYR A 1 121 ? -12.347 16.183 -12.655 1.00 38.31 121 TYR A CA 1
ATOM 1009 C C . TYR A 1 121 ? -11.192 16.367 -13.646 1.00 38.31 121 TYR A C 1
ATOM 1011 O O . TYR A 1 121 ? -11.421 16.233 -14.845 1.00 38.31 121 TYR A O 1
ATOM 1019 N N . VAL A 1 122 ? -9.970 16.637 -13.183 1.00 38.19 122 VAL A N 1
ATOM 1020 C CA . VAL A 1 122 ? -8.810 16.793 -14.064 1.00 38.19 122 VAL A CA 1
ATOM 1021 C C . VAL A 1 122 ? -7.890 15.588 -13.887 1.00 38.19 122 VAL A C 1
ATOM 1023 O O . VAL A 1 122 ? -7.694 15.094 -12.776 1.00 38.19 122 VAL A O 1
ATOM 1026 N N . GLU A 1 123 ? -7.423 15.042 -15.008 1.00 39.84 123 GLU A N 1
ATOM 1027 C CA . GLU A 1 123 ? -6.558 13.866 -15.069 1.00 39.84 123 GLU A CA 1
ATOM 1028 C C . GLU A 1 123 ? -5.420 13.966 -14.045 1.00 39.84 123 GLU A C 1
ATOM 1030 O O . GLU A 1 123 ? -4.784 15.004 -13.906 1.00 39.84 123 GLU A O 1
ATOM 1035 N N . LYS A 1 124 ? -5.165 12.881 -13.303 1.00 45.50 124 LYS A N 1
ATOM 1036 C CA . LYS A 1 124 ? -4.072 12.833 -12.327 1.00 45.50 124 LYS A CA 1
ATOM 1037 C C . LYS A 1 124 ? -2.745 13.122 -13.033 1.00 45.50 124 LYS A C 1
ATOM 1039 O O . LYS A 1 124 ? -2.210 12.239 -13.704 1.00 45.50 124 LYS A O 1
ATOM 1044 N N . TYR A 1 125 ? -2.200 14.321 -12.860 1.00 42.19 125 TYR A N 1
ATOM 1045 C CA . TYR A 1 125 ? -0.860 14.640 -13.331 1.00 42.19 125 TYR A CA 1
ATOM 1046 C C . TYR A 1 125 ? 0.149 14.095 -12.321 1.00 42.19 125 TYR A C 1
ATOM 1048 O O . TYR A 1 125 ? 0.297 14.594 -11.204 1.00 42.19 125 TYR A O 1
ATOM 1056 N N . VAL A 1 126 ? 0.797 13.000 -12.707 1.00 44.31 126 VAL A N 1
ATOM 1057 C CA . VAL A 1 126 ? 1.938 12.430 -11.991 1.00 44.31 126 VAL A CA 1
ATOM 1058 C C . VAL A 1 126 ? 3.052 13.482 -12.015 1.00 44.31 126 VAL A C 1
ATOM 1060 O O . VAL A 1 126 ? 3.581 13.764 -13.087 1.00 44.31 126 VAL A O 1
ATOM 1063 N N . ILE A 1 127 ? 3.354 14.102 -10.866 1.00 47.50 127 ILE A N 1
ATOM 1064 C CA . ILE A 1 127 ? 4.420 15.118 -10.773 1.00 47.50 127 ILE A CA 1
ATOM 1065 C C . ILE A 1 127 ? 5.784 14.442 -10.832 1.00 47.50 127 ILE A C 1
ATOM 1067 O O . ILE A 1 127 ? 6.665 14.913 -11.547 1.00 47.50 127 ILE A O 1
ATOM 1071 N N . GLU A 1 128 ? 5.940 13.317 -10.137 1.00 47.06 128 GLU A N 1
ATOM 1072 C CA . GLU A 1 128 ? 7.175 12.542 -10.143 1.00 47.06 128 GLU A CA 1
ATOM 1073 C C . GLU A 1 128 ? 6.889 11.098 -10.559 1.00 47.06 128 GLU A C 1
ATOM 1075 O O . GLU A 1 128 ? 5.872 10.522 -10.156 1.00 47.06 128 GLU A O 1
ATOM 1080 N N . PRO A 1 129 ? 7.742 10.493 -11.405 1.00 49.31 129 PRO A N 1
ATOM 1081 C CA . PRO A 1 129 ? 7.538 9.123 -11.846 1.00 49.31 129 PRO A CA 1
ATOM 1082 C C . PRO A 1 129 ? 7.469 8.186 -10.636 1.00 49.31 129 PRO A C 1
ATOM 1084 O O . PRO A 1 129 ? 8.226 8.329 -9.684 1.00 49.31 129 PRO A O 1
ATOM 1087 N N . ALA A 1 130 ? 6.560 7.209 -10.680 1.00 51.41 130 ALA A N 1
ATOM 1088 C CA . ALA A 1 130 ? 6.392 6.252 -9.593 1.00 51.41 130 ALA A CA 1
ATOM 1089 C C . ALA A 1 130 ? 7.719 5.567 -9.241 1.00 51.41 130 ALA A C 1
ATOM 1091 O O . ALA A 1 130 ? 8.332 4.922 -10.086 1.00 51.41 130 ALA A O 1
ATOM 1092 N N . GLU A 1 131 ? 8.143 5.652 -7.991 1.00 53.62 131 GLU A N 1
ATOM 1093 C CA . GLU A 1 131 ? 9.360 5.021 -7.510 1.00 53.62 131 GLU A CA 1
ATOM 1094 C C . GLU A 1 131 ? 9.035 3.610 -7.020 1.00 53.62 131 GLU A C 1
ATOM 1096 O O . GLU A 1 131 ? 8.193 3.413 -6.139 1.00 53.62 131 GLU A O 1
ATOM 1101 N N . ILE A 1 132 ? 9.713 2.594 -7.559 1.00 57.41 132 ILE A N 1
ATOM 1102 C CA . ILE A 1 132 ? 9.732 1.302 -6.876 1.00 57.41 132 ILE A CA 1
ATOM 1103 C C . ILE A 1 132 ? 10.814 1.342 -5.823 1.00 57.41 132 ILE A C 1
ATOM 1105 O O . ILE A 1 132 ? 12.007 1.352 -6.112 1.00 57.41 132 ILE A O 1
ATOM 1109 N N . LEU A 1 133 ? 10.341 1.340 -4.588 1.00 56.91 133 LEU A N 1
ATOM 1110 C CA . LEU A 1 133 ? 11.162 1.490 -3.406 1.00 56.91 133 LEU A CA 1
ATOM 1111 C C . LEU A 1 133 ? 11.753 0.156 -2.968 1.00 56.91 133 LEU A C 1
ATOM 1113 O O . LEU A 1 133 ? 12.839 0.120 -2.392 1.00 56.91 133 LEU A O 1
ATOM 1117 N N . LEU A 1 134 ? 11.030 -0.951 -3.201 1.00 57.84 134 LEU A N 1
ATOM 1118 C CA . LEU A 1 134 ? 11.491 -2.265 -2.773 1.00 57.84 134 LEU A CA 1
ATOM 1119 C C . LEU A 1 134 ? 10.923 -3.436 -3.590 1.00 57.84 134 LEU A C 1
ATOM 1121 O O . LEU A 1 134 ? 9.762 -3.417 -3.974 1.00 57.84 134 LEU A O 1
ATOM 1125 N N . CYS A 1 135 ? 11.697 -4.511 -3.779 1.00 65.69 135 CYS A N 1
ATOM 1126 C CA . CYS A 1 135 ? 11.181 -5.811 -4.222 1.00 65.69 135 CYS A CA 1
ATOM 1127 C C . CYS A 1 135 ? 11.592 -6.906 -3.228 1.00 65.69 135 CYS A C 1
ATOM 1129 O O . CYS A 1 135 ? 12.648 -7.524 -3.363 1.00 65.69 135 CYS A O 1
ATOM 1131 N N . ASN A 1 136 ? 10.768 -7.148 -2.203 1.00 71.06 136 ASN A N 1
ATOM 1132 C CA . ASN A 1 136 ? 11.084 -8.090 -1.129 1.00 71.06 136 ASN A CA 1
ATOM 1133 C C . ASN A 1 136 ? 9.886 -8.991 -0.765 1.00 71.06 136 ASN A C 1
ATOM 1135 O O . ASN A 1 136 ? 8.901 -8.558 -0.168 1.00 71.06 136 ASN A O 1
ATOM 1139 N N . LYS A 1 137 ? 9.991 -10.289 -1.084 1.00 79.31 137 LYS A N 1
ATOM 1140 C CA . LYS A 1 137 ? 8.952 -11.295 -0.777 1.00 79.31 137 LYS A CA 1
ATOM 1141 C C . LYS A 1 137 ? 8.759 -11.553 0.718 1.00 79.31 137 LYS A C 1
ATOM 1143 O O . LYS A 1 137 ? 7.710 -12.039 1.127 1.00 79.31 137 LYS A O 1
ATOM 1148 N N . GLU A 1 138 ? 9.772 -11.310 1.540 1.00 83.50 138 GLU A N 1
ATOM 1149 C CA . GLU A 1 138 ? 9.647 -11.433 2.991 1.00 83.50 138 GLU A CA 1
ATOM 1150 C C . GLU A 1 138 ? 8.810 -10.281 3.557 1.00 83.50 138 GLU A C 1
ATOM 1152 O O . GLU A 1 138 ? 7.932 -10.522 4.388 1.00 83.50 138 GLU A O 1
ATOM 1157 N N . LEU A 1 139 ? 9.003 -9.058 3.043 1.00 86.56 139 LEU A N 1
ATOM 1158 C CA . LEU A 1 139 ? 8.156 -7.910 3.373 1.00 86.56 139 LEU A CA 1
ATOM 1159 C C . LEU A 1 139 ? 6.686 -8.218 3.064 1.00 86.56 139 LEU A C 1
ATOM 1161 O O . LEU A 1 139 ? 5.831 -8.057 3.938 1.00 86.56 139 LEU A O 1
ATOM 1165 N N . SER A 1 140 ? 6.383 -8.717 1.858 1.00 89.75 140 SER A N 1
ATOM 1166 C CA . SER A 1 140 ? 4.996 -9.031 1.494 1.00 89.75 140 SER A CA 1
ATOM 1167 C C . SER A 1 140 ? 4.387 -10.115 2.381 1.00 89.75 140 SER A C 1
ATOM 1169 O O . SER A 1 140 ? 3.233 -9.990 2.794 1.00 89.75 140 SER A O 1
ATOM 1171 N N . LYS A 1 141 ? 5.159 -11.145 2.754 1.00 92.69 141 LYS A N 1
ATOM 1172 C CA . LYS A 1 141 ? 4.722 -12.165 3.721 1.00 92.69 141 LYS A CA 1
ATOM 1173 C C . LYS A 1 141 ? 4.404 -11.559 5.089 1.00 92.69 141 LYS A C 1
ATOM 1175 O O . LYS A 1 141 ? 3.332 -11.843 5.619 1.00 92.69 141 LYS A O 1
ATOM 1180 N N . LYS A 1 142 ? 5.287 -10.717 5.637 1.00 95.25 142 LYS A N 1
ATOM 1181 C CA . LYS A 1 142 ? 5.105 -10.080 6.955 1.00 95.25 142 LYS A CA 1
ATOM 1182 C C . LYS A 1 142 ? 3.888 -9.156 6.980 1.00 95.25 142 LYS A C 1
ATOM 1184 O O . LYS A 1 142 ? 3.060 -9.269 7.880 1.00 95.25 142 LYS A O 1
ATOM 1189 N N . VAL A 1 143 ? 3.727 -8.300 5.970 1.00 95.00 143 VAL A N 1
ATOM 1190 C CA . VAL A 1 143 ? 2.561 -7.404 5.870 1.00 95.00 143 VAL A CA 1
ATOM 1191 C C . VAL A 1 143 ? 1.267 -8.200 5.706 1.00 95.00 143 VAL A C 1
ATOM 1193 O O . VAL A 1 143 ? 0.286 -7.933 6.398 1.00 95.00 143 VAL A O 1
ATOM 1196 N N . ASN A 1 144 ? 1.258 -9.223 4.849 1.00 95.31 144 ASN A N 1
ATOM 1197 C CA . ASN A 1 144 ? 0.082 -10.073 4.674 1.00 95.31 144 ASN A CA 1
ATOM 1198 C C . ASN A 1 144 ? -0.279 -10.833 5.964 1.00 95.31 144 ASN A C 1
ATOM 1200 O O . ASN A 1 144 ? -1.461 -11.017 6.247 1.00 95.31 144 ASN A O 1
ATOM 1204 N N . GLN A 1 145 ? 0.711 -11.241 6.765 1.00 96.81 145 GLN A N 1
ATOM 1205 C CA . GLN A 1 145 ? 0.472 -11.856 8.071 1.00 96.81 145 GLN A CA 1
ATOM 1206 C C . GLN A 1 145 ? -0.185 -10.868 9.045 1.00 96.81 145 GLN A C 1
ATOM 1208 O O . GLN A 1 145 ? -1.224 -11.197 9.607 1.00 96.81 145 GLN A O 1
ATOM 1213 N N . ILE A 1 146 ? 0.319 -9.630 9.150 1.00 96.75 146 ILE A N 1
ATOM 1214 C CA . ILE A 1 146 ? -0.301 -8.575 9.977 1.00 96.75 146 ILE A CA 1
ATOM 1215 C C . ILE A 1 146 ? -1.768 -8.358 9.592 1.00 96.75 146 ILE A C 1
ATOM 1217 O O . ILE A 1 146 ? -2.631 -8.255 10.466 1.00 96.75 146 ILE A O 1
ATOM 1221 N N . ILE A 1 147 ? -2.062 -8.304 8.291 1.00 95.94 147 ILE A N 1
ATOM 1222 C CA . ILE A 1 147 ? -3.430 -8.121 7.795 1.00 95.94 147 ILE A CA 1
ATOM 1223 C C . ILE A 1 147 ? -4.315 -9.304 8.194 1.00 95.94 147 ILE A C 1
ATOM 1225 O O . ILE A 1 147 ? -5.428 -9.089 8.669 1.00 95.94 147 ILE A O 1
ATOM 1229 N N . LYS A 1 148 ? -3.833 -10.543 8.041 1.00 96.31 148 LYS A N 1
ATOM 1230 C CA . LYS A 1 148 ? -4.573 -11.748 8.444 1.00 96.31 148 LYS A CA 1
ATOM 1231 C C . LYS A 1 148 ? -4.847 -11.775 9.945 1.00 96.31 148 LYS A C 1
ATOM 1233 O O . LYS A 1 148 ? -5.993 -11.983 10.335 1.00 96.31 148 LYS A O 1
ATOM 1238 N N . ASP A 1 149 ? -3.835 -11.494 10.761 1.00 97.19 149 ASP A N 1
ATOM 1239 C CA . ASP A 1 149 ? -3.923 -11.529 12.226 1.00 97.19 149 ASP A CA 1
ATOM 1240 C C . ASP A 1 149 ? -4.910 -10.495 12.782 1.00 97.19 149 ASP A C 1
ATOM 1242 O O . ASP A 1 149 ? -5.465 -10.671 13.865 1.00 97.19 149 ASP A O 1
ATOM 1246 N N . ASN A 1 150 ? -5.155 -9.411 12.041 1.00 96.75 150 ASN A N 1
ATOM 1247 C CA . ASN A 1 150 ? -6.083 -8.355 12.442 1.00 96.75 150 ASN A CA 1
ATOM 1248 C C . ASN A 1 150 ? -7.387 -8.352 11.628 1.00 96.75 150 ASN A C 1
ATOM 1250 O O . ASN A 1 150 ? -8.252 -7.515 11.888 1.00 96.75 150 ASN A O 1
ATOM 1254 N N . TYR A 1 151 ? -7.578 -9.287 10.688 1.00 95.38 151 TYR A N 1
ATOM 1255 C CA . TYR A 1 151 ? -8.724 -9.280 9.774 1.00 95.38 151 TYR A CA 1
ATOM 1256 C C . TYR A 1 151 ? -10.067 -9.348 10.510 1.00 95.38 151 TYR A C 1
ATOM 1258 O O . TYR A 1 151 ? -11.008 -8.647 10.146 1.00 95.38 151 TYR A O 1
ATOM 1266 N N . SER A 1 152 ? -10.144 -10.134 11.588 1.00 95.31 152 SER A N 1
ATOM 1267 C CA . SER A 1 152 ? -11.346 -10.254 12.424 1.00 95.31 152 SER A CA 1
ATOM 1268 C C . SER A 1 152 ? -11.788 -8.932 13.055 1.00 95.31 152 SER A C 1
ATOM 1270 O O . SER A 1 152 ? -12.979 -8.762 13.283 1.00 95.31 152 SER A O 1
ATOM 1272 N N . LYS A 1 153 ? -10.859 -7.997 13.296 1.00 94.25 153 LYS A N 1
ATOM 1273 C CA . LYS A 1 153 ? -11.143 -6.677 13.880 1.00 94.25 153 LYS A CA 1
ATOM 1274 C C . LYS A 1 153 ? -11.613 -5.662 12.842 1.00 94.25 153 LYS A C 1
ATOM 1276 O O . LYS A 1 153 ? -12.353 -4.752 13.177 1.00 94.25 153 LYS A O 1
ATOM 1281 N N . ILE A 1 154 ? -11.165 -5.803 11.593 1.00 95.31 154 ILE A N 1
ATOM 1282 C CA . ILE A 1 154 ? -11.438 -4.830 10.523 1.00 95.31 154 ILE A CA 1
ATOM 1283 C C . ILE A 1 154 ? -12.547 -5.270 9.562 1.00 95.31 154 ILE A C 1
ATOM 1285 O O . ILE A 1 154 ? -13.026 -4.455 8.772 1.00 95.31 154 ILE A O 1
ATOM 1289 N N . LYS A 1 155 ? -12.945 -6.549 9.572 1.00 94.88 155 LYS A N 1
ATOM 1290 C CA . LYS A 1 155 ? -13.903 -7.098 8.598 1.00 94.88 155 LYS A CA 1
ATOM 1291 C C . LYS A 1 155 ? -15.267 -6.398 8.654 1.00 94.88 155 LYS A C 1
ATOM 1293 O O . LYS A 1 155 ? -15.800 -6.078 7.589 1.00 94.88 155 LYS A O 1
ATOM 1298 N N . ASP A 1 156 ? -15.747 -6.071 9.854 1.00 94.44 156 ASP A N 1
ATOM 1299 C CA . ASP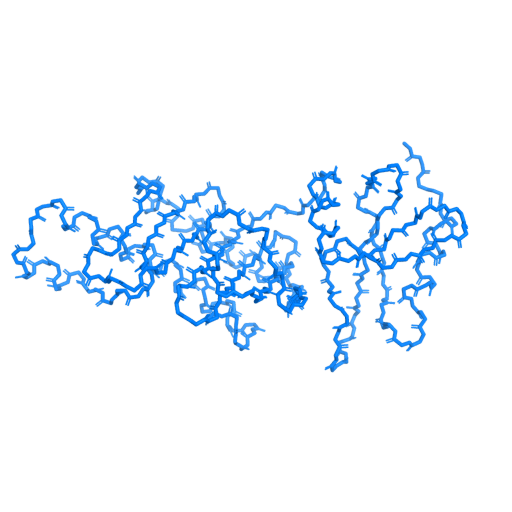 A 1 156 ? -17.099 -5.546 10.091 1.00 94.44 156 ASP A CA 1
ATOM 1300 C C . ASP A 1 156 ? -17.149 -4.009 10.112 1.00 94.44 156 ASP A C 1
ATOM 1302 O O . ASP A 1 156 ? -18.224 -3.424 10.025 1.00 94.44 156 ASP A O 1
ATOM 1306 N N . ILE A 1 157 ? -15.990 -3.338 10.138 1.00 95.12 157 ILE A N 1
ATOM 1307 C CA . ILE A 1 157 ? -15.909 -1.871 10.112 1.00 95.12 157 ILE A CA 1
ATOM 1308 C C . ILE A 1 157 ? -16.497 -1.338 8.790 1.00 95.12 157 ILE A C 1
ATOM 1310 O O . ILE A 1 157 ? -16.169 -1.882 7.727 1.00 95.12 157 ILE A O 1
ATOM 1314 N N . PRO A 1 158 ? -17.322 -0.277 8.792 1.00 93.62 158 PRO A N 1
ATOM 1315 C CA . PRO A 1 158 ? -17.825 0.340 7.567 1.00 93.62 158 PRO A CA 1
ATOM 1316 C C . PRO A 1 158 ? -16.708 0.717 6.587 1.00 93.62 158 PRO A C 1
ATOM 1318 O O . PRO A 1 158 ? -15.597 1.061 6.977 1.00 93.62 158 PRO A O 1
ATOM 1321 N N . LYS A 1 159 ? -16.990 0.656 5.279 1.00 93.06 159 LYS A N 1
ATOM 1322 C CA . LYS A 1 159 ? -16.009 1.071 4.258 1.00 93.06 159 LYS A CA 1
ATOM 1323 C C . LYS A 1 159 ? -15.738 2.575 4.291 1.00 93.06 159 LYS A C 1
ATOM 1325 O O . LYS A 1 159 ? -14.656 2.979 3.896 1.00 93.06 159 LYS A O 1
ATOM 1330 N N . SER A 1 160 ? -16.716 3.376 4.708 1.00 91.75 160 SER A N 1
ATOM 1331 C CA . SER A 1 160 ? -16.569 4.821 4.857 1.00 91.75 160 SER A CA 1
ATOM 1332 C C . SER A 1 160 ? -16.244 5.136 6.310 1.00 91.75 160 SER A C 1
ATOM 1334 O O . SER A 1 160 ? -17.047 4.814 7.184 1.00 91.75 160 SER A O 1
ATOM 1336 N N . ILE A 1 161 ? -15.091 5.742 6.564 1.00 89.88 161 ILE A N 1
ATOM 1337 C CA . ILE A 1 161 ? -14.653 6.181 7.896 1.00 89.88 161 ILE A CA 1
ATOM 1338 C C . ILE A 1 161 ? -14.025 7.562 7.767 1.00 89.88 161 ILE A C 1
ATOM 1340 O O . ILE A 1 161 ? -13.397 7.843 6.761 1.00 89.88 161 ILE A O 1
ATOM 1344 N N . TYR A 1 162 ? -14.194 8.446 8.735 1.00 87.69 162 TYR A N 1
ATOM 1345 C CA . TYR A 1 162 ? -13.580 9.770 8.685 1.00 87.69 162 TYR A CA 1
ATOM 1346 C C . TYR A 1 162 ? -13.431 10.314 10.092 1.00 87.69 162 TYR A C 1
ATOM 1348 O O . TYR A 1 162 ? -14.204 9.947 10.977 1.00 87.69 162 TYR A O 1
ATOM 1356 N N . ASP A 1 163 ? -12.444 11.178 10.285 1.00 86.62 163 ASP A N 1
ATOM 1357 C CA . ASP A 1 163 ? -12.329 11.956 11.509 1.00 86.62 163 ASP A CA 1
ATOM 1358 C C . ASP A 1 163 ? -13.215 13.209 11.395 1.00 86.62 163 ASP A C 1
ATOM 1360 O O . ASP A 1 163 ? -12.950 14.071 10.553 1.00 86.62 163 ASP A O 1
ATOM 1364 N N . PRO A 1 164 ? -14.284 13.322 12.198 1.00 80.50 164 PRO A N 1
ATOM 1365 C CA . PRO A 1 164 ? -15.222 14.439 12.111 1.00 80.50 164 PRO A CA 1
ATOM 1366 C C . PRO A 1 164 ? -14.709 15.735 12.734 1.00 80.50 164 PRO A C 1
ATOM 1368 O O . PRO A 1 164 ? -15.334 16.779 12.551 1.00 80.50 164 PRO A O 1
ATOM 1371 N N . PHE A 1 165 ? -13.614 15.681 13.490 1.00 81.81 165 PHE A N 1
ATOM 1372 C CA . PHE A 1 165 ? -13.066 16.832 14.201 1.00 81.81 165 PHE A CA 1
ATOM 1373 C C . PHE A 1 165 ? -11.923 17.501 13.434 1.00 81.81 165 PHE A C 1
ATOM 1375 O O . PHE A 1 165 ? -11.433 18.548 13.854 1.00 81.81 165 PHE A O 1
ATOM 1382 N N . ILE A 1 166 ? -11.509 16.925 12.303 1.00 78.12 166 ILE A N 1
ATOM 1383 C CA . ILE A 1 166 ? -10.441 17.451 11.455 1.00 78.12 166 ILE A CA 1
ATOM 1384 C C . ILE A 1 166 ? -11.036 17.935 10.133 1.00 78.12 166 ILE A C 1
ATOM 1386 O O . ILE A 1 166 ? -11.721 17.193 9.434 1.00 78.12 166 ILE A O 1
ATOM 1390 N N . LEU A 1 167 ? -10.741 19.187 9.776 1.00 69.12 167 LEU A N 1
ATOM 1391 C CA . LEU A 1 167 ? -11.250 19.859 8.570 1.00 69.12 167 LEU A CA 1
ATOM 1392 C C . LEU A 1 167 ? -10.177 20.054 7.483 1.00 69.12 167 LEU A C 1
ATOM 1394 O O . LEU A 1 167 ? -10.348 20.870 6.587 1.00 69.12 167 LEU A O 1
ATOM 1398 N N . ASP A 1 168 ? -9.084 19.291 7.545 1.00 68.06 168 ASP A N 1
ATOM 1399 C CA . ASP A 1 168 ? -7.935 19.401 6.627 1.00 68.06 168 ASP A CA 1
ATOM 1400 C C . ASP A 1 168 ? -8.239 18.891 5.200 1.00 68.06 168 ASP A C 1
ATOM 1402 O O . ASP A 1 168 ? -7.530 19.176 4.239 1.00 68.06 168 ASP A O 1
ATOM 1406 N N . GLY A 1 169 ? -9.343 18.151 5.044 1.00 66.44 169 GLY A N 1
ATOM 1407 C CA . GLY A 1 169 ? -9.840 17.700 3.744 1.00 66.44 169 GLY A CA 1
ATOM 1408 C C . GLY A 1 169 ? -8.954 16.674 3.029 1.00 66.44 169 GLY A C 1
ATOM 1409 O O . GLY A 1 169 ? -9.156 16.463 1.834 1.00 66.44 169 GLY A O 1
ATOM 1410 N N . ALA A 1 170 ? -8.008 16.025 3.719 1.00 77.06 170 ALA A N 1
ATOM 1411 C CA . ALA A 1 170 ? -7.178 14.978 3.130 1.00 77.06 170 ALA A CA 1
ATOM 1412 C C . ALA A 1 170 ? -8.030 13.735 2.848 1.00 77.06 170 ALA A C 1
ATOM 1414 O O . ALA A 1 170 ? -8.501 13.069 3.772 1.00 77.06 170 ALA A O 1
ATOM 1415 N N . GLU A 1 171 ? -8.263 13.437 1.570 1.00 83.94 171 GLU A N 1
ATOM 1416 C CA . GLU A 1 171 ? -8.979 12.234 1.156 1.00 83.94 171 GLU A CA 1
ATOM 1417 C C . GLU A 1 171 ? -8.029 11.039 1.207 1.00 83.94 171 GLU A C 1
ATOM 1419 O O . GLU A 1 171 ? -6.967 11.022 0.583 1.00 83.94 171 GLU A O 1
ATOM 1424 N N . GLU A 1 172 ? -8.424 10.016 1.954 1.00 86.44 172 GLU A N 1
ATOM 1425 C CA . GLU A 1 172 ? -7.600 8.850 2.214 1.00 86.44 172 GLU A CA 1
ATOM 1426 C C . GLU A 1 172 ? -8.285 7.567 1.748 1.00 86.44 172 GLU A C 1
ATOM 1428 O O . GLU A 1 172 ? -9.482 7.332 1.955 1.00 86.44 172 GLU A O 1
ATOM 1433 N N . LYS A 1 173 ? -7.486 6.681 1.153 1.00 91.06 173 LYS A N 1
ATOM 1434 C CA . LYS A 1 173 ? -7.877 5.302 0.862 1.00 91.06 173 LYS A CA 1
ATOM 1435 C C . LYS A 1 173 ? -6.874 4.347 1.475 1.00 91.06 173 LYS A C 1
ATOM 1437 O O . LYS A 1 173 ? -5.690 4.399 1.157 1.00 91.06 173 LYS A O 1
ATOM 1442 N N . ILE A 1 174 ? -7.363 3.400 2.268 1.00 93.62 174 ILE A N 1
ATOM 1443 C CA . ILE A 1 174 ? -6.542 2.343 2.863 1.00 93.62 174 ILE A CA 1
ATOM 1444 C C . ILE A 1 174 ? -7.092 0.986 2.431 1.00 93.62 174 ILE A C 1
ATOM 1446 O O . ILE A 1 174 ? -8.256 0.663 2.662 1.00 93.62 174 ILE A O 1
ATOM 1450 N N . CYS A 1 175 ? -6.254 0.159 1.818 1.00 94.00 175 CYS A N 1
ATOM 1451 C CA . CYS A 1 175 ? -6.565 -1.218 1.464 1.00 94.00 175 CYS A CA 1
ATOM 1452 C C . CYS A 1 175 ? -5.738 -2.186 2.311 1.00 94.00 175 CYS A C 1
ATOM 1454 O O . CYS A 1 175 ? -4.515 -2.215 2.200 1.00 94.00 175 CYS A O 1
ATOM 1456 N N . PHE A 1 176 ? -6.408 -3.057 3.066 1.00 94.81 176 PHE A N 1
ATOM 1457 C CA . PHE A 1 176 ? -5.813 -4.232 3.704 1.00 94.81 176 PHE A CA 1
ATOM 1458 C C . PHE A 1 176 ? -6.325 -5.492 3.001 1.00 94.81 176 PHE A C 1
ATOM 1460 O O . PHE A 1 176 ? -7.433 -5.979 3.258 1.00 94.81 176 PHE A O 1
ATOM 1467 N N . GLY A 1 177 ? -5.540 -6.014 2.060 1.00 89.25 177 GLY A N 1
ATOM 1468 C CA . GLY A 1 177 ? -5.955 -7.100 1.178 1.00 89.25 177 GLY A CA 1
ATOM 1469 C C . GLY A 1 177 ? -7.236 -6.744 0.416 1.00 89.25 177 GLY A C 1
ATOM 1470 O O . GLY A 1 177 ? -7.244 -5.847 -0.424 1.00 89.25 177 GLY A O 1
ATOM 1471 N N . LYS A 1 178 ? -8.333 -7.452 0.718 1.00 87.00 178 LYS A N 1
ATOM 1472 C CA . LYS A 1 178 ? -9.654 -7.232 0.098 1.00 87.00 178 LYS A CA 1
ATOM 1473 C C . LYS A 1 178 ? -10.512 -6.179 0.809 1.00 87.00 178 LYS A C 1
ATOM 1475 O O . LYS A 1 178 ? -11.548 -5.795 0.270 1.00 87.00 178 LYS A O 1
ATOM 1480 N N . LYS A 1 179 ? -10.141 -5.751 2.021 1.00 93.44 179 LYS A N 1
ATOM 1481 C CA . LYS A 1 179 ? -10.884 -4.729 2.765 1.00 93.44 179 LYS A CA 1
ATOM 1482 C C . LYS A 1 179 ? -10.371 -3.353 2.360 1.00 93.44 179 LYS A C 1
ATOM 1484 O O . LYS A 1 179 ? -9.169 -3.113 2.406 1.00 93.44 179 LYS A O 1
ATOM 1489 N N . THR A 1 180 ? -11.285 -2.467 1.983 1.00 93.69 180 THR A N 1
ATOM 1490 C CA . THR A 1 180 ? -10.971 -1.090 1.598 1.00 93.69 180 TH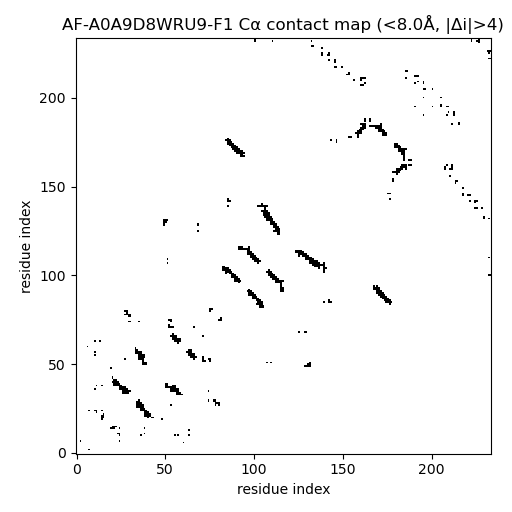R A CA 1
ATOM 1491 C C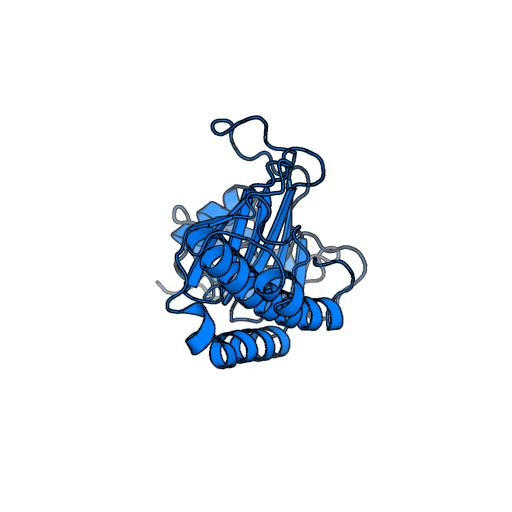 . THR A 1 180 ? -11.750 -0.125 2.472 1.00 93.69 180 THR A C 1
ATOM 1493 O O . THR A 1 180 ? -12.959 -0.298 2.647 1.00 93.69 180 THR A O 1
ATOM 1496 N N . PHE A 1 181 ? -11.035 0.875 2.968 1.00 93.69 181 PHE A N 1
ATOM 1497 C CA . PHE A 1 181 ? -11.544 2.034 3.675 1.00 93.69 181 PHE A CA 1
ATOM 1498 C C . PHE A 1 181 ? -11.347 3.273 2.804 1.00 93.69 181 PHE A C 1
ATOM 1500 O O . PHE A 1 181 ? -10.296 3.423 2.178 1.00 93.69 181 PHE A O 1
ATOM 1507 N N . LEU A 1 182 ? -12.372 4.111 2.744 1.00 91.38 182 LEU A N 1
ATOM 1508 C CA . LEU A 1 182 ? -12.403 5.403 2.070 1.00 91.38 182 LEU A CA 1
ATOM 1509 C C . LEU A 1 182 ? -12.847 6.442 3.090 1.00 91.38 182 LEU A C 1
ATOM 1511 O O . LEU A 1 182 ? -13.704 6.145 3.926 1.00 91.38 182 LEU A O 1
ATOM 1515 N N . GLY A 1 183 ? -12.274 7.634 3.033 1.00 86.88 183 GLY A N 1
ATOM 1516 C CA . GLY A 1 183 ? -12.520 8.594 4.087 1.00 86.88 183 GLY A CA 1
ATOM 1517 C C . GLY A 1 183 ? -11.765 9.889 3.983 1.00 86.88 183 GLY A C 1
ATOM 1518 O O . GLY A 1 183 ? -11.031 10.117 3.028 1.00 86.88 183 GLY A O 1
ATOM 1519 N N . TRP A 1 184 ? -11.918 10.692 5.030 1.00 85.69 184 TRP A N 1
ATOM 1520 C CA . TRP A 1 184 ? -11.141 11.904 5.234 1.00 85.69 184 TRP A CA 1
ATOM 1521 C C . TRP A 1 184 ? -10.444 11.866 6.584 1.00 85.69 184 TRP A C 1
ATOM 1523 O O . TRP A 1 184 ? -11.060 11.485 7.584 1.00 85.69 184 TRP A O 1
ATOM 1533 N N . ASN A 1 185 ? -9.177 12.279 6.604 1.00 84.38 185 ASN A N 1
ATOM 1534 C CA . ASN A 1 185 ? -8.391 12.480 7.824 1.00 84.38 185 ASN A CA 1
ATOM 1535 C C . ASN A 1 185 ? -8.305 11.231 8.731 1.00 84.38 185 ASN A C 1
ATOM 1537 O O . ASN A 1 185 ? -8.139 11.340 9.947 1.00 84.38 185 ASN A O 1
ATOM 1541 N N . ILE A 1 186 ? -8.405 10.037 8.139 1.00 87.06 186 ILE A N 1
ATOM 1542 C CA . ILE A 1 186 ? -8.359 8.732 8.805 1.00 87.06 186 ILE A CA 1
ATOM 1543 C C . ILE A 1 186 ? -7.110 8.601 9.678 1.00 87.06 186 ILE A C 1
ATOM 1545 O O . ILE A 1 186 ? -7.192 8.012 10.755 1.00 87.06 186 ILE A O 1
ATOM 1549 N N . LEU A 1 187 ? -5.955 9.103 9.233 1.00 87.00 187 LEU A N 1
ATOM 1550 C CA . LEU A 1 187 ? -4.679 8.932 9.941 1.00 87.00 187 LEU A CA 1
ATOM 1551 C C . LEU A 1 187 ? -4.214 10.167 10.725 1.00 87.00 187 LEU A C 1
ATOM 1553 O O . LEU A 1 187 ? -3.183 10.095 11.400 1.00 87.00 187 LEU A O 1
ATOM 1557 N N . LEU A 1 188 ? -4.943 11.282 10.649 1.00 79.81 188 LEU A N 1
ATOM 1558 C CA . LEU A 1 188 ? -4.555 12.540 11.296 1.00 79.81 188 LEU A CA 1
ATOM 1559 C C . LEU A 1 188 ? -4.957 12.582 12.778 1.00 79.81 188 LEU A C 1
ATOM 1561 O O . LEU A 1 188 ? -4.185 13.064 13.613 1.00 79.81 188 LEU A O 1
ATOM 1565 N N . GLY A 1 189 ? -6.123 12.030 13.116 1.00 73.12 189 GLY A N 1
ATOM 1566 C CA . GLY A 1 189 ? -6.616 11.962 14.489 1.00 73.12 189 GLY A CA 1
ATOM 1567 C C . GLY A 1 189 ? -5.758 11.073 15.385 1.00 73.12 189 GLY A C 1
ATOM 1568 O O . GLY A 1 189 ? -5.415 9.949 15.020 1.00 73.12 189 GLY A O 1
ATOM 1569 N N . LYS A 1 190 ? -5.431 11.543 16.593 1.00 76.31 190 LYS A N 1
ATOM 1570 C CA . LYS A 1 190 ? -4.717 10.758 17.616 1.00 76.31 190 LYS A CA 1
ATOM 1571 C C . LYS A 1 190 ? -5.618 10.533 18.823 1.00 76.31 190 LYS A C 1
ATOM 1573 O O . LYS A 1 190 ? -5.520 11.253 19.813 1.00 76.31 190 LYS A O 1
ATOM 1578 N N . TYR A 1 191 ? -6.466 9.514 18.737 1.00 79.62 191 TYR A N 1
ATOM 1579 C CA . TYR A 1 191 ? -7.378 9.144 19.817 1.00 79.62 191 TYR A CA 1
ATOM 1580 C C . TYR A 1 191 ? -6.856 7.956 20.613 1.00 79.62 191 TYR A C 1
ATOM 1582 O O . TYR A 1 191 ? -6.317 6.989 20.071 1.00 79.62 191 TYR A O 1
ATOM 1590 N N . THR A 1 192 ? -7.065 8.004 21.922 1.00 80.56 192 THR A N 1
ATOM 1591 C CA . THR A 1 192 ? -6.940 6.842 22.801 1.00 80.56 192 THR A CA 1
ATOM 1592 C C . THR A 1 192 ? -8.327 6.381 23.229 1.00 80.56 192 THR A C 1
ATOM 1594 O O . THR A 1 192 ? -9.234 7.196 23.384 1.00 80.56 192 THR A O 1
ATOM 1597 N N . LYS A 1 193 ? -8.496 5.076 23.481 1.00 79.06 193 LYS A N 1
ATOM 1598 C CA . LYS A 1 193 ? -9.768 4.537 23.998 1.00 79.06 193 LYS A CA 1
ATOM 1599 C C . LYS A 1 193 ? -10.233 5.264 25.260 1.00 79.06 193 LYS A C 1
ATOM 1601 O O . LYS A 1 193 ? -11.393 5.629 25.366 1.00 79.06 193 LYS A O 1
ATOM 1606 N N . LYS A 1 194 ? -9.285 5.561 26.153 1.00 78.38 194 LYS A N 1
ATOM 1607 C CA . LYS A 1 194 ? -9.540 6.277 27.404 1.00 78.38 194 LYS A CA 1
ATOM 1608 C C . LYS A 1 194 ? -10.103 7.687 27.179 1.00 78.38 194 LYS A C 1
ATOM 1610 O O . LYS A 1 194 ? -10.935 8.121 27.960 1.00 78.38 194 LYS A O 1
ATOM 1615 N N . GLN A 1 195 ? -9.661 8.399 26.139 1.00 77.44 195 GLN A N 1
ATOM 1616 C CA . GLN A 1 195 ? -10.229 9.709 25.793 1.00 77.44 195 GLN A CA 1
ATOM 1617 C C . GLN A 1 195 ? -11.676 9.565 25.314 1.00 77.44 195 GLN A C 1
ATOM 1619 O O . GLN A 1 195 ? -12.555 10.220 25.850 1.00 77.44 195 GLN A O 1
ATOM 1624 N N . ILE A 1 196 ? -11.944 8.626 24.401 1.00 81.44 196 ILE A N 1
ATOM 1625 C CA . ILE A 1 196 ? -13.302 8.384 23.878 1.00 81.44 196 ILE A CA 1
ATOM 1626 C C . ILE A 1 196 ? -14.284 7.985 24.991 1.00 81.44 196 ILE A C 1
ATOM 1628 O O . ILE A 1 196 ? -15.445 8.387 24.964 1.00 81.44 196 ILE A O 1
ATOM 1632 N N . GLU A 1 197 ? -13.826 7.175 25.949 1.00 77.38 197 GLU A N 1
ATOM 1633 C CA . GLU A 1 197 ? -14.624 6.718 27.094 1.00 77.38 197 GLU A CA 1
ATOM 1634 C C . GLU A 1 197 ? -14.918 7.843 28.096 1.00 77.38 197 GLU A C 1
ATOM 1636 O O . GLU A 1 197 ? -16.011 7.881 28.658 1.00 77.38 197 GLU A O 1
ATOM 1641 N N . ASN A 1 198 ? -13.958 8.747 28.309 1.00 75.25 198 ASN A N 1
ATOM 1642 C CA . ASN A 1 198 ? -14.081 9.854 29.259 1.00 75.25 198 ASN A CA 1
ATOM 1643 C C . ASN A 1 198 ? -14.855 11.054 28.701 1.00 75.25 198 ASN A C 1
ATOM 1645 O O . ASN A 1 198 ? -15.402 11.831 29.480 1.00 75.25 198 ASN A O 1
ATOM 1649 N N . ASP A 1 199 ? -14.881 11.219 27.382 1.00 71.50 199 ASP A N 1
ATOM 1650 C CA . ASP A 1 199 ? -15.545 12.341 26.734 1.00 71.50 199 ASP A CA 1
ATOM 1651 C C . ASP A 1 199 ? -17.045 12.060 26.517 1.00 71.50 199 ASP A C 1
ATOM 1653 O O . ASP A 1 199 ? -17.481 10.936 26.227 1.00 71.50 199 ASP A O 1
ATOM 1657 N N . GLU A 1 200 ? -17.862 13.113 26.600 1.00 71.25 200 GLU A N 1
ATOM 1658 C CA . GLU A 1 200 ? -19.311 13.090 26.337 1.00 71.25 200 GLU A CA 1
ATOM 1659 C C . GLU A 1 200 ? -19.636 13.039 24.831 1.00 71.25 200 GLU A C 1
ATOM 1661 O O . GLU A 1 200 ? -20.552 13.694 24.333 1.00 71.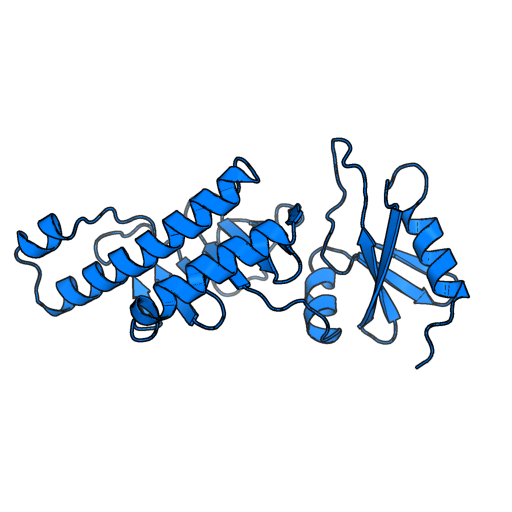25 200 GLU A O 1
ATOM 1666 N N . TYR A 1 201 ? -18.881 12.258 24.058 1.00 73.12 201 TYR A N 1
ATOM 1667 C CA . TYR A 1 201 ? -19.248 11.980 22.675 1.00 73.12 201 TYR A CA 1
ATOM 1668 C C . TYR A 1 201 ? -20.569 11.208 22.635 1.00 73.12 201 TYR A C 1
ATOM 1670 O O . TYR A 1 201 ? -20.759 10.247 23.387 1.00 73.12 201 TYR A O 1
ATOM 1678 N N . CYS A 1 202 ? -21.472 11.580 21.721 1.00 73.81 202 CYS A N 1
ATOM 1679 C CA . CYS A 1 202 ? -22.649 10.753 21.472 1.00 73.81 202 CYS A CA 1
ATOM 1680 C C . CYS A 1 202 ? -22.226 9.366 20.954 1.00 73.81 202 CYS A C 1
ATOM 1682 O O . CYS A 1 202 ? -21.146 9.199 20.380 1.00 73.81 202 CYS A O 1
ATOM 1684 N N . GLU A 1 203 ? -23.076 8.360 21.157 1.00 78.25 203 GLU A N 1
ATOM 1685 C CA . GLU A 1 203 ? -22.773 6.954 20.856 1.00 78.25 203 GLU A CA 1
ATOM 1686 C C . GLU A 1 203 ? -22.288 6.742 19.410 1.00 78.25 203 GLU A C 1
ATOM 1688 O O . GLU A 1 203 ? -21.275 6.083 19.183 1.00 78.25 203 GLU A O 1
ATOM 1693 N N . ALA A 1 204 ? -22.921 7.420 18.445 1.00 74.81 204 ALA A N 1
ATOM 1694 C CA . ALA A 1 204 ? -22.531 7.366 17.036 1.00 74.81 204 ALA A CA 1
ATOM 1695 C C . ALA A 1 204 ? -21.086 7.846 16.787 1.00 74.81 204 ALA A C 1
ATOM 1697 O O . ALA A 1 204 ? -20.373 7.274 15.960 1.00 74.81 204 ALA A O 1
ATOM 1698 N N . TRP A 1 205 ? -20.626 8.869 17.515 1.00 82.94 205 TRP A N 1
ATOM 1699 C CA . TRP A 1 205 ? -19.241 9.337 17.430 1.00 82.94 205 TRP A CA 1
ATOM 1700 C C . TRP A 1 205 ? -18.270 8.358 18.089 1.00 82.94 205 TRP A C 1
ATOM 1702 O O . TRP A 1 205 ? -17.186 8.130 17.554 1.00 82.94 205 TRP A O 1
ATOM 1712 N N . ARG A 1 206 ? -18.655 7.729 19.205 1.00 85.69 206 ARG A N 1
ATOM 1713 C CA . ARG A 1 206 ? -17.809 6.736 19.888 1.00 85.69 206 ARG A CA 1
ATOM 1714 C C . ARG A 1 206 ? -17.507 5.537 18.996 1.00 85.69 206 ARG A C 1
ATOM 1716 O O . ARG A 1 206 ? -16.347 5.138 18.897 1.00 85.69 206 ARG A O 1
ATOM 1723 N N . ASP A 1 207 ? -18.509 4.998 18.309 1.00 88.31 207 ASP A N 1
ATOM 1724 C CA . ASP A 1 207 ? -18.319 3.872 17.388 1.00 88.31 207 ASP A CA 1
ATOM 1725 C C . ASP A 1 207 ? -17.409 4.236 16.211 1.00 88.31 207 ASP A C 1
ATOM 1727 O O . ASP A 1 207 ? -16.508 3.470 15.853 1.00 88.31 207 ASP A O 1
ATOM 1731 N N . LEU A 1 208 ? -17.586 5.429 15.635 1.00 89.75 208 LEU A N 1
ATOM 1732 C CA . LEU A 1 208 ? -16.723 5.932 14.566 1.00 89.75 208 LEU A CA 1
ATOM 1733 C C . LEU A 1 208 ? -15.265 6.071 15.028 1.00 89.75 208 LEU A C 1
ATOM 1735 O O . LEU A 1 208 ? -14.359 5.577 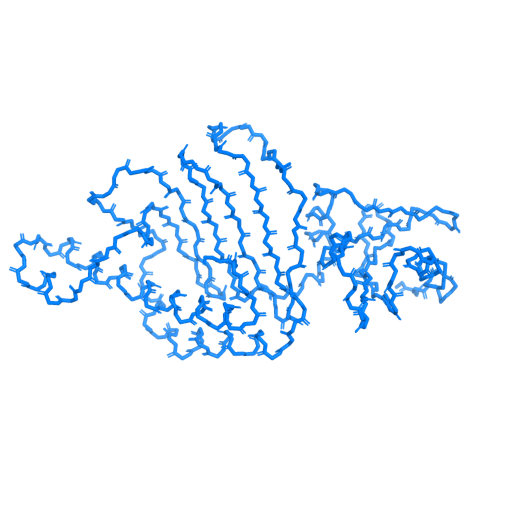14.354 1.00 89.75 208 LEU A O 1
ATOM 1739 N N . LEU A 1 209 ? -15.031 6.688 16.189 1.00 89.88 209 LEU A N 1
ATOM 1740 C CA . LEU A 1 209 ? -13.689 6.878 16.744 1.00 89.88 209 LEU A CA 1
ATOM 1741 C C . LEU A 1 209 ? -13.031 5.541 17.123 1.00 89.88 209 LEU A C 1
ATOM 1743 O O . LEU A 1 209 ? -11.846 5.335 16.860 1.00 89.88 209 LEU A O 1
ATOM 1747 N N . ASN A 1 210 ? -13.793 4.588 17.666 1.00 90.38 210 ASN A N 1
ATOM 1748 C CA . ASN A 1 210 ? -13.301 3.234 17.933 1.00 90.38 210 ASN A CA 1
ATOM 1749 C C . ASN A 1 210 ? -12.875 2.518 16.644 1.00 90.38 210 ASN A C 1
ATOM 1751 O O . ASN A 1 210 ? -11.811 1.893 16.602 1.00 90.38 210 ASN A O 1
ATOM 1755 N N . ASN A 1 211 ? -13.667 2.645 15.578 1.00 92.56 211 ASN A N 1
ATOM 1756 C CA . ASN A 1 211 ? -13.328 2.113 14.260 1.00 92.56 211 ASN A CA 1
ATOM 1757 C C . ASN A 1 211 ? -12.048 2.750 13.696 1.00 92.56 211 ASN A C 1
ATOM 1759 O O . ASN A 1 211 ? -11.180 2.028 13.195 1.00 92.56 211 ASN A O 1
ATOM 1763 N N . LEU A 1 212 ? -11.897 4.074 13.825 1.00 92.62 212 LEU A N 1
ATOM 1764 C CA . LEU A 1 212 ? -10.679 4.791 13.437 1.00 92.62 212 LEU A CA 1
ATOM 1765 C C . LEU A 1 212 ? -9.455 4.249 14.176 1.00 92.62 212 LEU A C 1
ATOM 1767 O O . LEU A 1 212 ? -8.481 3.879 13.524 1.00 92.62 212 LEU A O 1
ATOM 1771 N N . ILE A 1 213 ? -9.520 4.102 15.505 1.00 92.31 213 ILE A N 1
ATOM 1772 C CA . ILE A 1 213 ? -8.412 3.558 16.308 1.00 92.31 213 ILE A CA 1
ATOM 1773 C C . ILE A 1 213 ? -7.978 2.182 15.795 1.00 92.31 213 ILE A C 1
ATOM 1775 O O . ILE A 1 213 ? -6.782 1.916 15.668 1.00 92.31 213 ILE A O 1
ATOM 1779 N N . VAL A 1 214 ? -8.928 1.291 15.494 1.00 93.88 214 VAL A N 1
ATOM 1780 C CA . VAL A 1 214 ? -8.604 -0.056 15.001 1.00 93.88 214 VAL A CA 1
ATOM 1781 C C . VAL A 1 214 ? -7.903 0.011 13.643 1.00 93.88 214 VAL A C 1
ATOM 1783 O O . VAL A 1 214 ? -6.888 -0.661 13.446 1.00 93.88 214 VAL A O 1
ATOM 1786 N N . VAL A 1 215 ? -8.403 0.827 12.712 1.00 94.56 215 VAL A N 1
ATOM 1787 C CA . VAL A 1 215 ? -7.791 0.991 11.383 1.00 94.56 215 VAL A CA 1
ATOM 1788 C C . VAL A 1 215 ? -6.396 1.610 11.488 1.00 94.56 215 VAL A C 1
ATOM 1790 O O . VAL A 1 215 ? -5.456 1.097 10.875 1.00 94.56 215 VAL A O 1
ATOM 1793 N N . GLN A 1 216 ? -6.235 2.644 12.313 1.00 93.38 216 GLN A N 1
ATOM 1794 C CA . GLN A 1 216 ? -4.960 3.308 12.576 1.00 93.38 216 GLN A CA 1
ATOM 1795 C 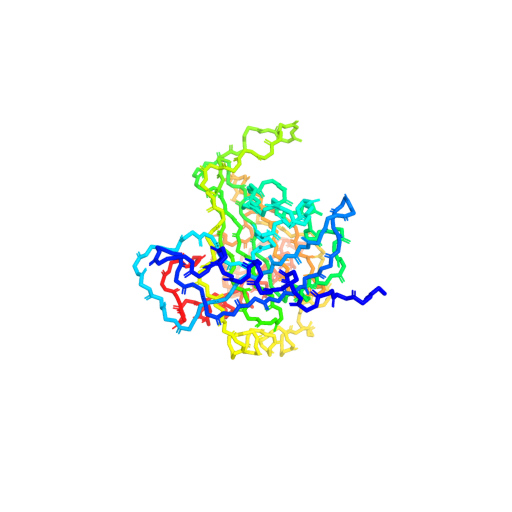C . GLN A 1 216 ? -3.931 2.368 13.221 1.00 93.38 216 GLN A C 1
ATOM 1797 O O . GLN A 1 216 ? -2.763 2.387 12.835 1.00 93.38 216 GLN A O 1
ATOM 1802 N N . ASP A 1 217 ? -4.333 1.514 14.167 1.00 93.75 217 ASP A N 1
ATOM 1803 C CA . ASP A 1 217 ? -3.436 0.540 14.806 1.00 93.75 217 ASP A CA 1
ATOM 1804 C C . ASP A 1 217 ? -2.895 -0.482 13.795 1.00 93.75 217 ASP A C 1
ATOM 1806 O O . ASP A 1 217 ? -1.686 -0.737 13.735 1.00 93.75 217 ASP A O 1
ATOM 1810 N N . VAL A 1 218 ? -3.768 -1.032 12.943 1.00 95.38 218 VAL A N 1
ATOM 1811 C CA . VAL A 1 218 ? -3.350 -1.956 11.876 1.00 95.38 218 VAL A CA 1
ATOM 1812 C C . VAL A 1 218 ? -2.443 -1.243 10.876 1.00 95.38 218 VAL A C 1
ATOM 1814 O O . VAL A 1 218 ? -1.384 -1.770 10.526 1.00 95.38 218 VAL A O 1
ATOM 1817 N N . PHE A 1 219 ? -2.808 -0.027 10.463 1.00 94.69 219 PHE A N 1
ATOM 1818 C CA . PHE A 1 219 ? -1.990 0.789 9.571 1.00 94.69 219 PHE A CA 1
ATOM 1819 C C . PHE A 1 219 ? -0.598 1.038 10.151 1.00 94.69 219 PHE A C 1
ATOM 1821 O O . PHE A 1 219 ? 0.404 0.822 9.472 1.00 94.69 219 PHE A O 1
ATOM 1828 N N . LYS A 1 220 ? -0.512 1.431 11.425 1.00 92.81 220 LYS A N 1
ATOM 1829 C CA . LYS A 1 220 ? 0.750 1.704 12.119 1.00 92.81 220 LYS A CA 1
ATOM 1830 C C . LYS A 1 220 ? 1.667 0.485 12.127 1.00 92.81 220 LYS A C 1
ATOM 1832 O O . LYS A 1 220 ? 2.857 0.635 11.859 1.00 92.81 220 LYS A O 1
ATOM 1837 N N . LYS A 1 221 ? 1.132 -0.715 12.372 1.00 94.94 221 LYS A N 1
ATOM 1838 C CA . LYS A 1 221 ? 1.898 -1.974 12.310 1.00 94.94 221 LYS A CA 1
ATOM 1839 C C . LYS A 1 221 ? 2.441 -2.242 10.908 1.00 94.94 221 LYS A C 1
ATOM 1841 O O . LYS A 1 221 ? 3.616 -2.570 10.759 1.00 94.94 221 LYS A O 1
ATOM 1846 N N . VAL A 1 222 ? 1.611 -2.061 9.877 1.00 94.06 222 VAL A N 1
ATOM 1847 C CA . VAL A 1 222 ? 2.042 -2.202 8.475 1.00 94.06 222 VAL A CA 1
ATOM 1848 C C . VAL A 1 222 ? 3.126 -1.177 8.140 1.00 94.06 222 VAL A C 1
ATOM 1850 O O . VAL A 1 222 ? 4.184 -1.556 7.639 1.00 94.06 222 VAL A O 1
ATOM 1853 N N . ARG A 1 223 ? 2.913 0.097 8.486 1.00 90.56 223 ARG A N 1
ATOM 1854 C CA . ARG A 1 223 ? 3.873 1.191 8.291 1.00 90.56 223 ARG A CA 1
ATOM 1855 C C . ARG A 1 223 ? 5.202 0.917 8.983 1.00 90.56 223 ARG A C 1
ATOM 1857 O O . ARG A 1 223 ? 6.239 1.131 8.375 1.00 90.56 223 ARG A O 1
ATOM 1864 N N . GLN A 1 224 ? 5.196 0.431 10.223 1.00 90.75 224 GLN A N 1
ATOM 1865 C CA . GLN A 1 224 ? 6.422 0.090 10.953 1.00 90.75 224 GLN A CA 1
ATOM 1866 C C . GLN A 1 224 ? 7.234 -0.989 10.238 1.00 90.75 224 GLN A C 1
ATOM 1868 O O . GLN A 1 224 ? 8.447 -0.840 10.105 1.00 90.75 224 GLN A O 1
ATOM 1873 N N . ILE A 1 225 ? 6.575 -2.040 9.741 1.00 90.94 225 ILE A N 1
ATOM 1874 C CA . ILE A 1 225 ? 7.249 -3.078 8.957 1.00 90.94 225 ILE A CA 1
ATOM 1875 C C . ILE A 1 225 ? 7.768 -2.514 7.638 1.00 90.94 225 ILE A C 1
ATOM 1877 O O . ILE A 1 225 ? 8.915 -2.751 7.297 1.00 90.94 225 ILE A O 1
ATOM 1881 N N . ILE A 1 226 ? 6.981 -1.736 6.899 1.00 86.31 226 ILE A N 1
ATOM 1882 C CA . ILE A 1 226 ? 7.473 -1.129 5.655 1.00 86.31 226 ILE A CA 1
ATOM 1883 C C . ILE A 1 226 ? 8.686 -0.226 5.948 1.00 86.31 226 ILE A C 1
ATOM 1885 O O . ILE A 1 226 ? 9.717 -0.350 5.288 1.00 86.31 226 ILE A O 1
ATOM 1889 N N . ASN A 1 227 ? 8.612 0.596 6.998 1.00 83.38 227 ASN A N 1
ATOM 1890 C CA . ASN A 1 227 ? 9.681 1.513 7.388 1.00 83.38 227 ASN A CA 1
ATOM 1891 C C . ASN A 1 227 ? 10.947 0.806 7.898 1.00 83.38 227 ASN A C 1
ATOM 1893 O O . ASN A 1 227 ? 12.038 1.365 7.787 1.00 83.38 227 ASN A O 1
ATOM 1897 N N . SER A 1 228 ? 10.841 -0.422 8.423 1.00 83.38 228 SER A N 1
ATOM 1898 C CA . SER A 1 228 ? 12.023 -1.210 8.803 1.00 83.38 228 SER A CA 1
ATOM 1899 C C . SER A 1 228 ? 12.810 -1.706 7.591 1.00 83.38 228 SER A C 1
ATOM 1901 O O . SER A 1 228 ? 13.992 -2.012 7.721 1.00 83.38 228 SER A O 1
ATOM 1903 N N . TYR A 1 229 ? 12.164 -1.806 6.427 1.00 79.25 229 TYR A N 1
ATOM 1904 C CA . TYR A 1 229 ? 12.812 -2.149 5.163 1.00 79.25 229 TYR A CA 1
ATOM 1905 C C . TYR A 1 229 ? 13.181 -0.912 4.327 1.00 79.25 229 TYR A C 1
ATOM 1907 O O . TYR A 1 229 ? 14.082 -1.005 3.495 1.00 79.25 229 TYR A O 1
ATOM 1915 N N . TRP A 1 230 ? 12.524 0.234 4.544 1.00 70.31 230 TRP A N 1
ATOM 1916 C CA . TRP A 1 230 ? 12.794 1.473 3.812 1.00 70.31 230 TRP A CA 1
ATOM 1917 C C . TRP A 1 230 ? 12.444 2.735 4.611 1.00 70.31 230 TRP A C 1
ATOM 1919 O O . TRP A 1 230 ? 11.287 2.965 4.954 1.00 70.31 230 TRP A O 1
ATOM 1929 N N . LYS A 1 231 ? 13.421 3.612 4.863 1.00 64.31 231 LYS A N 1
ATOM 1930 C CA . LYS A 1 231 ? 13.162 4.897 5.532 1.00 64.31 231 LYS A CA 1
ATOM 1931 C C . LYS A 1 231 ? 12.451 5.856 4.564 1.00 64.31 231 LYS A C 1
ATOM 1933 O O . LYS A 1 231 ? 13.021 6.198 3.539 1.00 64.31 231 LYS A O 1
ATOM 1938 N N . GLY A 1 232 ? 11.247 6.317 4.920 1.00 60.41 232 GLY A N 1
ATOM 1939 C CA . GLY A 1 232 ? 10.520 7.366 4.181 1.00 60.41 232 GLY A CA 1
ATOM 1940 C C . GLY A 1 232 ? 9.311 6.904 3.359 1.00 60.41 232 GLY A C 1
ATOM 1941 O O . GLY A 1 232 ? 8.806 7.676 2.552 1.00 60.41 232 GLY A O 1
ATOM 1942 N N . CYS A 1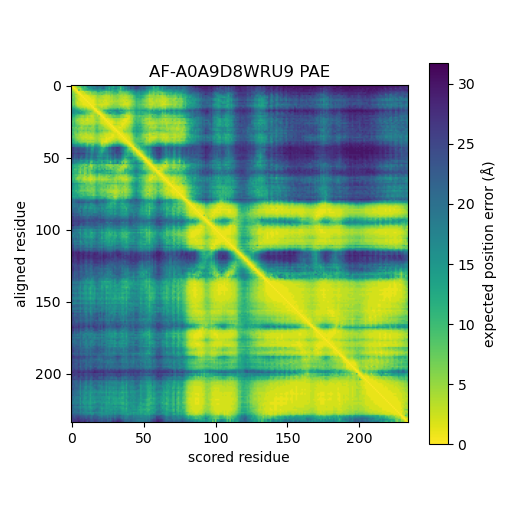 233 ? 8.830 5.668 3.540 1.00 57.28 233 CYS A N 1
ATOM 1943 C CA . CYS A 1 233 ? 7.678 5.161 2.786 1.00 57.28 233 CYS A CA 1
ATOM 1944 C C . CYS A 1 233 ? 6.353 5.856 3.127 1.00 57.28 233 CYS A C 1
ATOM 1946 O O . CYS A 1 233 ? 5.499 5.946 2.256 1.00 57.28 233 CYS A O 1
ATOM 1948 N N . ILE A 1 234 ? 6.143 6.267 4.383 1.00 56.81 234 ILE A N 1
ATOM 1949 C CA . ILE A 1 234 ? 4.896 6.853 4.913 1.00 56.81 234 ILE A CA 1
ATOM 1950 C C . ILE A 1 234 ? 5.252 7.688 6.135 1.00 56.81 234 ILE A C 1
ATOM 1952 O O . ILE A 1 234 ? 6.057 7.176 6.960 1.00 56.81 234 ILE A O 1
#

Mean predicted aligned error: 13.09 Å